Protein AF-0000000084551301 (afdb_homodimer)

Radius of gyration: 18.77 Å; Cα contacts (8 Å, |Δi|>4): 513; chains: 2; bounding box: 48×47×43 Å

Organism: NCBI:txid1418104

Structure (mmCIF, N/CA/C/O backbone):
data_AF-0000000084551301-model_v1
#
loop_
_entity.id
_entity.type
_entity.pdbx_description
1 polymer 'EamA-like transporter family protein'
#
loop_
_atom_site.group_PDB
_atom_site.id
_atom_site.type_symbol
_atom_site.label_atom_id
_atom_site.label_alt_id
_atom_site.label_comp_id
_atom_site.label_asym_id
_atom_site.label_entity_id
_atom_site.label_seq_id
_atom_site.pdbx_PDB_ins_code
_atom_site.Cartn_x
_atom_site.Cartn_y
_atom_site.Cartn_z
_atom_site.occupancy
_atom_site.B_iso_or_equiv
_atom_site.auth_seq_id
_atom_site.auth_comp_id
_atom_site.auth_asym_id
_atom_site.auth_atom_id
_atom_site.pdbx_PDB_model_num
ATOM 1 N N . MET A 1 1 ? 6.504 15.383 19.469 1 65.12 1 MET A N 1
ATOM 2 C CA . MET A 1 1 ? 5.188 15.219 18.859 1 65.12 1 MET A CA 1
ATOM 3 C C . MET A 1 1 ? 5.309 14.797 17.406 1 65.12 1 MET A C 1
ATOM 5 O O . MET A 1 1 ? 4.633 13.867 16.969 1 65.12 1 MET A O 1
ATOM 9 N N . ARG A 1 2 ? 6.418 15.18 16.609 1 83.19 2 ARG A N 1
ATOM 10 C CA . ARG A 1 2 ? 6.641 14.953 15.188 1 83.19 2 ARG A CA 1
ATOM 11 C C . ARG A 1 2 ? 7.176 13.547 14.93 1 83.19 2 ARG A C 1
ATOM 13 O O . ARG A 1 2 ? 6.898 12.961 13.883 1 83.19 2 ARG A O 1
ATOM 20 N N . PHE A 1 3 ? 7.57 12.938 16.141 1 91.88 3 PHE A N 1
ATOM 21 C CA . PHE A 1 3 ? 8.227 11.641 15.977 1 91.88 3 PHE A CA 1
ATOM 22 C C . PHE A 1 3 ? 7.195 10.539 15.773 1 91.88 3 PHE A C 1
ATOM 24 O O . PHE A 1 3 ? 7.449 9.57 15.055 1 91.88 3 PHE A O 1
ATOM 31 N N . ILE A 1 4 ? 6.062 10.703 16.281 1 95.25 4 ILE A N 1
ATOM 32 C CA . ILE A 1 4 ? 5 9.703 16.203 1 95.25 4 ILE A CA 1
ATOM 33 C C . ILE A 1 4 ? 4.586 9.5 14.75 1 95.25 4 ILE A C 1
ATOM 35 O O . ILE A 1 4 ? 4.309 8.375 14.328 1 95.25 4 ILE A O 1
ATOM 39 N N . TYR A 1 5 ? 4.59 10.562 13.992 1 95.56 5 TYR A N 1
ATOM 40 C CA . TYR A 1 5 ? 4.195 10.461 12.594 1 95.56 5 TYR A CA 1
ATOM 41 C C . TYR A 1 5 ? 5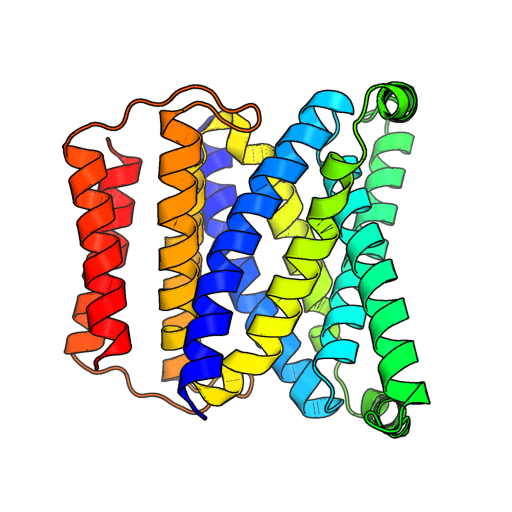.199 9.641 11.797 1 95.56 5 TYR A C 1
ATOM 43 O O . TYR A 1 5 ? 4.816 8.812 10.969 1 95.56 5 TYR A O 1
ATOM 51 N N . TYR A 1 6 ? 6.461 9.789 12.109 1 94.75 6 TYR A N 1
ATOM 52 C CA . TYR A 1 6 ? 7.52 9.047 11.438 1 94.75 6 TYR A CA 1
ATOM 53 C C . TYR A 1 6 ? 7.473 7.57 11.812 1 94.75 6 TYR A C 1
ATOM 55 O O . TYR A 1 6 ? 7.605 6.699 10.953 1 94.75 6 TYR A O 1
ATOM 63 N N . PHE A 1 7 ? 7.246 7.355 13.023 1 97.25 7 PHE A N 1
ATOM 64 C CA . PHE A 1 7 ? 7.172 5.988 13.523 1 97.25 7 PHE A CA 1
ATOM 65 C C . PHE A 1 7 ? 5.969 5.262 12.93 1 97.25 7 PHE A C 1
ATOM 67 O O . PHE A 1 7 ? 6.082 4.113 12.492 1 97.25 7 PHE A O 1
ATOM 74 N N . LEU A 1 8 ? 4.836 5.898 12.883 1 97.75 8 LEU A N 1
ATOM 75 C CA . LEU A 1 8 ? 3.623 5.324 12.312 1 97.75 8 LEU A CA 1
ATOM 76 C C . LEU A 1 8 ? 3.824 4.98 10.836 1 97.75 8 LEU A C 1
ATOM 78 O O . LEU A 1 8 ? 3.367 3.936 10.367 1 97.75 8 LEU A O 1
ATOM 82 N N . ALA A 1 9 ? 4.523 5.855 10.125 1 97.12 9 ALA A N 1
ATOM 83 C CA . ALA A 1 9 ? 4.797 5.609 8.711 1 97.12 9 ALA A CA 1
ATOM 84 C C . ALA A 1 9 ? 5.637 4.352 8.531 1 97.12 9 ALA A C 1
ATOM 86 O O . ALA A 1 9 ? 5.336 3.514 7.676 1 97.12 9 ALA A O 1
ATOM 87 N N . LEU A 1 10 ? 6.641 4.203 9.367 1 96.69 10 LEU A N 1
ATOM 88 C CA . LEU A 1 10 ? 7.504 3.029 9.305 1 96.69 10 LEU A CA 1
ATOM 89 C C . LEU A 1 10 ? 6.711 1.758 9.586 1 96.69 10 LEU A C 1
ATOM 91 O O . LEU A 1 10 ? 6.789 0.789 8.828 1 96.69 10 LEU A O 1
ATOM 95 N N . ILE A 1 11 ? 5.934 1.739 10.578 1 98.12 11 ILE A N 1
ATOM 96 C CA . ILE A 1 11 ? 5.148 0.574 10.977 1 98.12 11 ILE A CA 1
ATOM 97 C C . ILE A 1 11 ? 4.125 0.246 9.898 1 98.12 11 ILE A C 1
ATOM 99 O O . ILE A 1 11 ? 3.83 -0.925 9.648 1 98.12 11 ILE A O 1
ATOM 103 N N . SER A 1 12 ? 3.607 1.249 9.281 1 98.06 12 SER A N 1
ATOM 104 C CA . SER A 1 12 ? 2.631 1.022 8.219 1 98.06 12 SER A CA 1
ATOM 105 C C . SER A 1 12 ? 3.258 0.293 7.035 1 98.06 12 SER A C 1
ATOM 107 O O . SER A 1 12 ? 2.584 -0.473 6.344 1 98.06 12 SER A O 1
ATOM 109 N N . GLY A 1 13 ? 4.547 0.518 6.797 1 97.81 13 GLY A N 1
ATOM 110 C CA . GLY A 1 13 ? 5.254 -0.246 5.785 1 97.81 13 GLY A CA 1
ATOM 111 C C . GLY A 1 13 ? 5.324 -1.729 6.094 1 97.81 13 GLY A C 1
ATOM 112 O O . GLY A 1 13 ? 5.094 -2.564 5.215 1 97.81 13 GLY A O 1
ATOM 113 N N . PHE A 1 14 ? 5.598 -2.037 7.332 1 97.62 14 PHE A N 1
ATOM 114 C CA . PHE A 1 14 ? 5.566 -3.43 7.766 1 97.62 14 PHE A CA 1
ATOM 115 C C . PHE A 1 14 ? 4.172 -4.02 7.59 1 97.62 14 PHE A C 1
ATOM 117 O O . PHE A 1 14 ? 4.027 -5.145 7.105 1 97.62 14 PHE A O 1
ATOM 124 N N . ALA A 1 15 ? 3.229 -3.252 7.957 1 98.31 15 ALA A N 1
ATOM 125 C CA . ALA A 1 15 ? 1.844 -3.707 7.879 1 98.31 15 ALA A CA 1
ATOM 126 C C . ALA A 1 15 ? 1.444 -4.004 6.438 1 98.31 15 ALA A C 1
ATOM 128 O O . ALA A 1 15 ? 0.761 -4.996 6.168 1 98.31 15 ALA A O 1
ATOM 129 N N . LEU A 1 16 ? 1.861 -3.189 5.559 1 97.56 16 LEU A N 1
ATOM 130 C CA . LEU A 1 16 ? 1.521 -3.352 4.148 1 97.56 16 LEU A CA 1
ATOM 131 C C . LEU A 1 16 ? 2.111 -4.645 3.594 1 97.56 16 LEU A C 1
ATOM 133 O O . LEU A 1 16 ? 1.417 -5.406 2.918 1 97.56 16 LEU A O 1
ATOM 137 N N . THR A 1 17 ? 3.34 -4.883 3.807 1 97.19 17 THR A N 1
ATOM 138 C CA . THR A 1 17 ? 4 -6.09 3.326 1 97.19 17 THR A CA 1
ATOM 139 C C . THR A 1 17 ? 3.402 -7.332 3.984 1 97.19 17 THR A C 1
ATOM 141 O O . THR A 1 17 ? 3.189 -8.352 3.324 1 97.19 17 THR A O 1
ATOM 144 N N . LEU A 1 18 ? 3.146 -7.246 5.293 1 97.31 18 LEU A N 1
ATOM 145 C CA . LEU A 1 18 ? 2.5 -8.352 5.992 1 97.31 18 LEU A CA 1
ATOM 146 C C . LEU A 1 18 ? 1.118 -8.633 5.41 1 97.31 18 LEU A C 1
ATOM 148 O O . LEU A 1 18 ? 0.714 -9.789 5.285 1 97.31 18 LEU A O 1
ATOM 152 N N . GLN A 1 19 ? 0.428 -7.582 5.078 1 97.56 19 GLN A N 1
ATOM 153 C CA . GLN A 1 19 ? -0.875 -7.73 4.438 1 97.56 19 GLN A CA 1
ATOM 154 C C . GLN A 1 19 ? -0.767 -8.539 3.148 1 97.56 19 GLN A C 1
ATOM 156 O O . GLN A 1 19 ? -1.567 -9.445 2.91 1 97.56 19 GLN A O 1
ATOM 161 N N . VAL A 1 20 ? 0.183 -8.195 2.314 1 96.31 20 VAL A N 1
ATOM 162 C CA . VAL A 1 20 ? 0.361 -8.891 1.044 1 96.31 20 VAL A CA 1
ATOM 163 C C . VAL A 1 20 ? 0.641 -10.375 1.297 1 96.31 20 VAL A C 1
ATOM 165 O O . VAL A 1 20 ? 0.077 -11.242 0.628 1 96.31 20 VAL A O 1
ATOM 168 N N . GLY A 1 21 ? 1.472 -10.664 2.242 1 96.25 21 GLY A N 1
ATOM 169 C CA . GLY A 1 21 ? 1.765 -12.039 2.602 1 96.25 21 GLY A CA 1
ATOM 170 C C . GLY A 1 21 ? 0.547 -12.805 3.092 1 96.25 21 GLY A C 1
ATOM 171 O O . GLY A 1 21 ? 0.284 -13.922 2.643 1 96.25 21 GLY A O 1
ATOM 172 N N . ILE A 1 22 ? -0.166 -12.242 4.004 1 96.81 22 ILE A N 1
ATOM 173 C CA . ILE A 1 22 ? -1.347 -12.867 4.586 1 96.81 22 ILE A CA 1
ATOM 174 C C . ILE A 1 22 ? -2.402 -13.086 3.506 1 96.81 22 ILE A C 1
ATOM 176 O O . ILE A 1 22 ? -2.998 -14.164 3.428 1 96.81 22 ILE A O 1
ATOM 180 N N . ASN A 1 23 ? -2.596 -12.125 2.666 1 96.5 23 ASN A N 1
ATOM 181 C CA . ASN A 1 23 ? -3.553 -12.266 1.574 1 96.5 23 ASN A CA 1
ATOM 182 C C . ASN A 1 23 ? -3.119 -13.352 0.586 1 96.5 23 ASN A C 1
ATOM 184 O O . ASN A 1 23 ? -3.959 -14.031 -0 1 96.5 23 ASN A O 1
ATOM 188 N N . GLY A 1 24 ? -1.843 -13.367 0.386 1 94.12 24 GLY A N 1
ATOM 189 C CA . GLY A 1 24 ? -1.326 -14.453 -0.432 1 94.12 24 GLY A CA 1
ATOM 190 C C . GLY A 1 24 ? -1.647 -15.828 0.127 1 94.12 24 GLY A C 1
ATOM 191 O O . GLY A 1 24 ? -1.997 -16.734 -0.622 1 94.12 24 GLY A O 1
ATOM 192 N N . GLU A 1 25 ? -1.497 -15.953 1.448 1 93.88 25 GLU A N 1
ATOM 193 C CA . GLU A 1 25 ? -1.846 -17.219 2.104 1 93.88 25 GLU A CA 1
ATOM 194 C C . GLU A 1 25 ? -3.336 -17.516 1.968 1 93.88 25 GLU A C 1
ATOM 196 O O . GLU A 1 25 ? -3.725 -18.656 1.702 1 93.88 25 GLU A O 1
ATOM 201 N N . LEU A 1 26 ? -4.113 -16.562 2.158 1 94.44 26 LEU A N 1
ATOM 202 C CA . LEU A 1 26 ? -5.555 -16.734 1.982 1 94.44 26 LEU A CA 1
ATOM 203 C C . LEU A 1 26 ? -5.875 -17.203 0.565 1 94.44 26 LEU A C 1
ATOM 205 O O . LEU A 1 26 ? -6.664 -18.125 0.375 1 94.44 26 LEU A O 1
ATOM 209 N N . ARG A 1 27 ? -5.258 -16.578 -0.373 1 94 27 ARG A N 1
ATOM 210 C CA . ARG A 1 27 ? -5.461 -16.953 -1.77 1 94 27 ARG A CA 1
ATOM 211 C C . ARG A 1 27 ? -5.059 -18.406 -2.016 1 94 27 ARG A C 1
ATOM 213 O O . ARG A 1 27 ? -5.699 -19.109 -2.801 1 94 27 ARG A O 1
ATOM 220 N N . SER A 1 28 ? -3.959 -18.797 -1.394 1 91.12 28 SER A N 1
ATOM 221 C CA . SER A 1 28 ? -3.488 -20.156 -1.594 1 91.12 28 SER A CA 1
ATOM 222 C C . SER A 1 28 ? -4.527 -21.172 -1.126 1 91.12 28 SER A C 1
ATOM 224 O O . SER A 1 28 ? -4.582 -22.297 -1.641 1 91.12 28 SER A O 1
ATOM 226 N N . LYS A 1 29 ? -5.367 -20.797 -0.202 1 90.56 29 LYS A N 1
ATOM 227 C CA . LYS A 1 29 ? -6.387 -21.703 0.326 1 90.56 29 LYS A CA 1
ATOM 228 C C . LYS A 1 29 ? -7.68 -21.594 -0.479 1 90.56 29 LYS A C 1
ATOM 230 O O . LYS A 1 29 ? -8.305 -22.609 -0.792 1 90.56 29 LYS A O 1
ATOM 235 N N . ILE A 1 30 ? -8 -20.438 -0.916 1 90.31 30 ILE A N 1
ATOM 236 C CA . ILE A 1 30 ? -9.32 -20.266 -1.508 1 90.31 30 ILE A CA 1
ATOM 237 C C . ILE A 1 30 ? -9.203 -20.234 -3.029 1 90.31 30 ILE A C 1
ATOM 239 O O . ILE A 1 30 ? -10.211 -20.375 -3.736 1 90.31 30 ILE A O 1
ATOM 243 N N . GLY A 1 31 ? -8.039 -19.891 -3.508 1 88.31 31 GLY A N 1
ATOM 244 C CA . GLY A 1 31 ? -7.738 -20.125 -4.914 1 88.31 31 GLY A CA 1
ATOM 245 C C . GLY A 1 31 ? -8.062 -18.922 -5.793 1 88.31 31 GLY A C 1
ATOM 246 O O . GLY A 1 31 ? -7.887 -18.984 -7.012 1 88.31 31 GLY A O 1
ATOM 247 N N . SER A 1 32 ? -8.57 -17.844 -5.227 1 92.19 32 SER A N 1
ATOM 248 C CA . SER A 1 32 ? -9 -16.719 -6.035 1 92.19 32 SER A CA 1
ATOM 249 C C . SER A 1 32 ? -8.422 -15.406 -5.508 1 92.19 32 SER A C 1
ATOM 251 O O . SER A 1 32 ? -8.742 -14.977 -4.398 1 92.19 32 SER A O 1
ATOM 253 N N . PRO A 1 33 ? -7.66 -14.742 -6.387 1 93.94 33 PRO A N 1
ATOM 254 C CA . PRO A 1 33 ? -7.133 -13.438 -5.969 1 93.94 33 PRO A CA 1
ATOM 255 C C . PRO A 1 33 ? -8.227 -12.391 -5.773 1 93.94 33 PRO A C 1
ATOM 257 O O . PRO A 1 33 ? -8.125 -11.539 -4.891 1 93.94 33 PRO A O 1
ATOM 260 N N . ILE A 1 34 ? -9.242 -12.445 -6.551 1 95.25 34 ILE A N 1
ATOM 261 C CA . ILE A 1 34 ? -10.328 -11.477 -6.461 1 95.25 34 ILE A CA 1
ATOM 262 C C . ILE A 1 34 ? -11.094 -11.68 -5.152 1 95.25 34 ILE A C 1
ATOM 264 O O . ILE A 1 34 ? -11.367 -10.719 -4.43 1 95.25 34 ILE A O 1
ATOM 268 N N . LEU A 1 35 ? -11.383 -12.914 -4.875 1 94.12 35 LEU A N 1
ATOM 269 C CA . LEU A 1 35 ? -12.102 -13.203 -3.641 1 94.12 35 LEU A CA 1
ATOM 270 C C . LEU A 1 35 ? -11.258 -12.859 -2.422 1 94.12 35 LEU A C 1
ATOM 272 O O . LEU A 1 35 ? -11.773 -12.336 -1.429 1 94.12 35 LEU A O 1
ATOM 276 N N . SER A 1 36 ? -9.977 -13.156 -2.486 1 95.38 36 SER A N 1
ATOM 277 C CA . SER A 1 36 ? -9.078 -12.797 -1.396 1 95.38 36 SER A CA 1
ATOM 278 C C . SER A 1 36 ? -9.047 -11.289 -1.171 1 95.38 36 SER A C 1
ATOM 280 O O . SER A 1 36 ? -9.125 -10.828 -0.031 1 95.38 36 SER A O 1
ATOM 282 N N . SER A 1 37 ? -8.992 -10.531 -2.252 1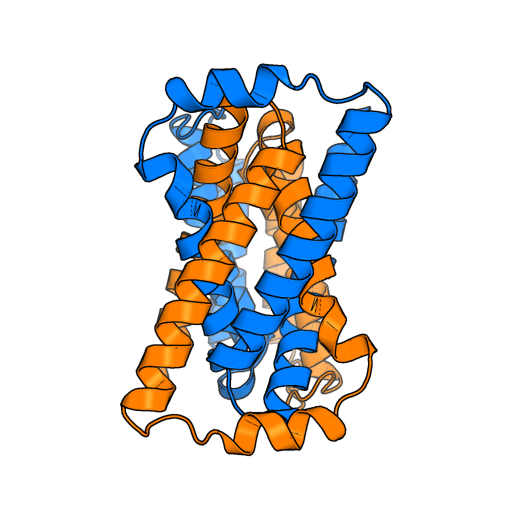 97.75 37 SER A N 1
ATOM 283 C CA . SER A 1 37 ? -9.016 -9.078 -2.168 1 97.75 37 SER A CA 1
ATOM 284 C C . SER A 1 37 ? -10.328 -8.578 -1.571 1 97.75 37 SER A C 1
ATOM 286 O O . SER A 1 37 ? -10.336 -7.66 -0.747 1 97.75 37 SER A O 1
ATOM 288 N N . LEU A 1 38 ? -11.398 -9.195 -2.043 1 97.38 38 LEU A N 1
ATOM 289 C CA . LEU A 1 38 ? -12.719 -8.812 -1.564 1 97.38 38 LEU A CA 1
ATOM 290 C C . LEU A 1 38 ? -12.836 -9.031 -0.061 1 97.38 38 LEU A C 1
ATOM 292 O O . LEU A 1 38 ? -13.336 -8.164 0.662 1 97.38 38 LEU A O 1
ATOM 296 N N . ILE A 1 39 ? -12.391 -10.141 0.39 1 96.88 39 ILE A N 1
ATOM 297 C CA . ILE A 1 39 ? -12.438 -10.445 1.814 1 96.88 39 ILE A CA 1
ATOM 298 C C . ILE A 1 39 ? -11.594 -9.438 2.59 1 96.88 39 ILE A C 1
ATOM 300 O O . ILE A 1 39 ? -12.016 -8.93 3.627 1 96.88 39 ILE A O 1
ATOM 304 N N . SER A 1 40 ? -10.43 -9.109 2.135 1 97.94 40 SER A N 1
ATOM 305 C CA . SER A 1 40 ? -9.547 -8.141 2.779 1 97.94 40 SER A CA 1
ATOM 306 C C . SER A 1 40 ? -10.219 -6.777 2.891 1 97.94 40 SER A C 1
ATOM 308 O O . SER A 1 40 ? -10.25 -6.184 3.971 1 97.94 40 SER A O 1
ATOM 310 N N . PHE A 1 41 ? -10.789 -6.293 1.821 1 98.62 41 PHE A N 1
ATOM 311 C CA . PHE A 1 41 ? -11.438 -4.984 1.825 1 98.62 41 PHE A CA 1
ATOM 312 C C . PHE A 1 41 ? -12.695 -5.004 2.688 1 98.62 41 PHE A C 1
ATOM 314 O O . PHE A 1 41 ? -13.008 -4.02 3.365 1 98.62 41 PHE A O 1
ATOM 321 N N . ALA A 1 42 ? -13.422 -6.09 2.652 1 98.38 42 ALA A N 1
ATOM 322 C CA . ALA A 1 42 ? -14.617 -6.207 3.479 1 98.38 42 ALA A CA 1
ATOM 323 C C . ALA A 1 42 ? -14.266 -6.164 4.961 1 98.38 42 ALA A C 1
ATOM 325 O O . ALA A 1 42 ? -14.914 -5.457 5.738 1 98.38 42 ALA A O 1
ATOM 326 N N . VAL A 1 43 ? -13.273 -6.953 5.309 1 98.38 43 VAL A N 1
ATOM 327 C CA . VAL A 1 43 ? -12.828 -6.961 6.699 1 98.38 43 VAL A CA 1
ATOM 328 C C . VAL A 1 43 ? -12.367 -5.562 7.102 1 98.38 43 VAL A C 1
ATOM 330 O O . VAL A 1 43 ? -12.727 -5.07 8.172 1 98.38 43 VAL A O 1
ATOM 333 N N . GLY A 1 44 ? -11.586 -4.914 6.211 1 98.38 44 GLY A N 1
ATOM 334 C CA .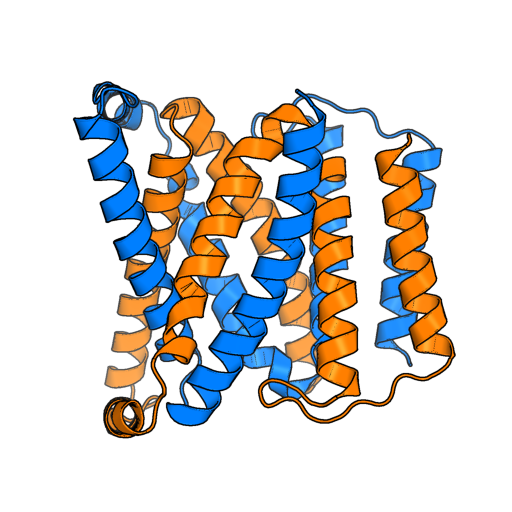 GLY A 1 44 ? -11.18 -3.545 6.484 1 98.38 44 GLY A CA 1
ATOM 335 C C . GLY A 1 44 ? -12.344 -2.594 6.648 1 98.38 44 GLY A C 1
ATOM 336 O O . GLY A 1 44 ? -12.336 -1.74 7.539 1 98.38 44 GLY A O 1
ATOM 337 N N . THR A 1 45 ? -13.312 -2.74 5.859 1 98.56 45 THR A N 1
ATOM 338 C CA . THR A 1 45 ? -14.5 -1.898 5.922 1 98.56 45 THR A CA 1
ATOM 339 C C . THR A 1 45 ? -15.227 -2.09 7.25 1 98.56 45 THR A C 1
ATOM 341 O O . THR A 1 45 ? -15.641 -1.117 7.883 1 98.56 45 THR A O 1
ATOM 344 N N . ILE A 1 46 ? -15.367 -3.307 7.641 1 98.38 46 ILE A N 1
ATOM 345 C CA . ILE A 1 46 ? -16.062 -3.617 8.891 1 98.38 46 ILE A CA 1
ATOM 346 C C . ILE A 1 46 ? -15.297 -3.004 10.062 1 98.38 46 ILE A C 1
ATOM 348 O O . ILE A 1 46 ? -15.898 -2.35 10.922 1 98.38 46 ILE A O 1
ATOM 352 N N . VAL A 1 47 ? -14.047 -3.182 10.117 1 98.19 47 VAL A N 1
ATOM 353 C CA . VAL A 1 47 ? -13.227 -2.684 11.219 1 98.19 47 VAL A CA 1
ATOM 354 C C . VAL A 1 47 ? -13.281 -1.157 11.258 1 98.19 47 VAL A C 1
ATOM 356 O O . VAL A 1 47 ? -13.43 -0.561 12.32 1 98.19 47 VAL A O 1
ATOM 359 N N . LEU A 1 48 ? -13.18 -0.516 10.109 1 98 48 LEU A N 1
ATOM 360 C CA . LEU A 1 48 ? -13.219 0.941 10.047 1 98 48 LEU A CA 1
ATOM 361 C C . LEU A 1 48 ? -14.602 1.464 10.43 1 98 48 LEU A C 1
ATOM 363 O O . LEU A 1 48 ? -14.719 2.535 11.031 1 98 48 LEU A O 1
ATOM 367 N N . THR A 1 49 ? -15.633 0.743 10.008 1 97.38 49 THR A N 1
ATOM 368 C CA . THR A 1 49 ? -16.984 1.115 10.414 1 97.38 49 THR A CA 1
ATOM 369 C C . THR A 1 49 ? -17.125 1.091 11.93 1 97.38 49 THR A C 1
ATOM 371 O O . THR A 1 49 ? -17.625 2.045 12.531 1 97.38 49 THR A O 1
ATOM 374 N N . MET A 1 50 ? -16.656 0.017 12.508 1 97.56 50 MET A N 1
ATOM 375 C CA . MET A 1 50 ? -16.703 -0.103 13.961 1 97.56 50 MET A CA 1
ATOM 376 C C . MET A 1 50 ? -15.906 1.006 14.625 1 97.56 50 MET A C 1
ATOM 378 O O . MET A 1 50 ? -16.375 1.621 15.594 1 97.56 50 MET A O 1
ATOM 382 N N . THR A 1 51 ? -14.75 1.265 14.18 1 95.62 51 THR A N 1
ATOM 383 C CA . THR A 1 51 ? -13.898 2.307 14.734 1 95.62 51 THR A CA 1
ATOM 384 C C . THR A 1 51 ? -14.547 3.68 14.578 1 95.62 51 THR A C 1
ATOM 386 O O . THR A 1 51 ? -14.523 4.492 15.508 1 95.62 51 THR A O 1
ATOM 389 N N . PHE A 1 52 ? -15.117 3.912 13.43 1 94.12 52 PHE A N 1
ATOM 390 C CA . PHE A 1 52 ? -15.773 5.191 13.18 1 94.12 52 PHE A CA 1
ATOM 391 C C . PHE A 1 52 ? -16.922 5.406 14.156 1 94.12 52 PHE A C 1
ATOM 393 O O . PHE A 1 52 ? -17.062 6.484 14.734 1 94.12 52 PHE A O 1
ATOM 400 N N . PHE A 1 53 ? -17.719 4.445 14.289 1 93.56 53 PHE A N 1
ATOM 401 C CA . PHE A 1 53 ? -18.844 4.543 15.203 1 93.56 53 PHE A CA 1
ATOM 402 C C . PHE A 1 53 ? -18.359 4.789 16.625 1 93.56 53 PHE A C 1
ATOM 404 O O . PHE A 1 53 ? -18.969 5.555 17.375 1 93.56 53 PHE A O 1
ATOM 411 N N . PHE A 1 54 ? -17.344 4.121 16.984 1 92.94 54 PHE A N 1
ATOM 412 C CA . PHE A 1 54 ? -16.781 4.324 18.328 1 92.94 54 PHE A CA 1
ATOM 413 C C . PHE A 1 54 ? -16.328 5.766 18.5 1 92.94 54 PHE A C 1
ATOM 415 O O . PHE A 1 54 ? -16.516 6.352 19.578 1 92.94 54 PHE A O 1
ATOM 422 N N . THR A 1 55 ? -15.75 6.379 17.516 1 90.31 55 THR A N 1
ATOM 423 C CA . THR A 1 55 ? -15.281 7.762 17.594 1 90.31 55 THR A CA 1
ATOM 424 C C . THR A 1 55 ? -16.469 8.727 17.656 1 90.31 55 THR A C 1
ATOM 426 O O . THR A 1 55 ? -16.375 9.773 18.297 1 90.31 55 THR A O 1
ATOM 429 N N . VAL A 1 56 ? -17.516 8.414 16.984 1 87.06 56 VAL A N 1
ATOM 430 C CA . VAL A 1 56 ? -18.703 9.25 17 1 87.06 56 VAL A CA 1
ATOM 431 C C . VAL A 1 56 ? -19.344 9.195 18.391 1 87.06 56 VAL A C 1
ATOM 433 O O . VAL A 1 56 ? -19.703 10.234 18.953 1 87.06 56 VAL A O 1
ATOM 436 N N . LEU A 1 57 ? -19.438 8.07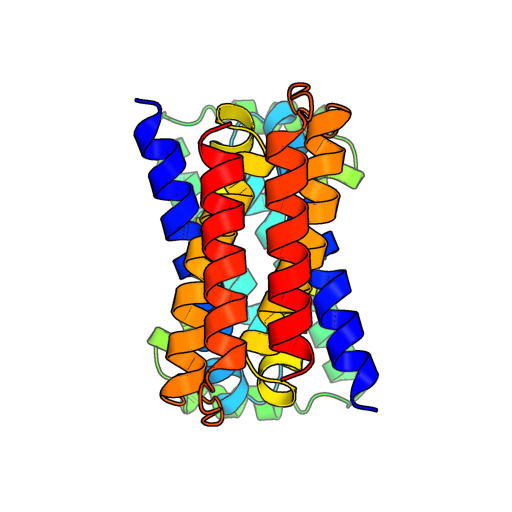8 18.922 1 89.75 57 LEU A N 1
ATOM 437 C CA . LEU A 1 57 ? -20.062 7.883 20.234 1 89.75 57 LEU A CA 1
ATOM 438 C C . LEU A 1 57 ? -19.219 8.523 21.344 1 89.75 57 LEU A C 1
ATOM 440 O O . LEU A 1 57 ? -19.766 9.039 22.312 1 89.75 57 LEU A O 1
ATOM 444 N N . SER A 1 58 ? -17.922 8.539 21.172 1 89.19 58 SER A N 1
ATOM 445 C CA . SER A 1 58 ? -17.031 9.102 22.172 1 89.19 58 SER A CA 1
ATOM 446 C C . SER A 1 58 ? -16.938 10.617 22.047 1 89.19 58 SER A C 1
ATOM 448 O O . SER A 1 58 ? -16.312 11.281 22.875 1 89.19 58 SER A O 1
ATOM 450 N N . GLY A 1 59 ? -17.547 11.242 21.062 1 80.5 59 GLY A N 1
ATOM 451 C CA . GLY A 1 59 ? -17.562 12.68 20.859 1 80.5 59 GLY A CA 1
ATOM 452 C C . GLY A 1 59 ? -16.328 13.188 20.141 1 80.5 59 GLY A C 1
ATOM 453 O O . GLY A 1 59 ? -16.141 14.398 19.984 1 80.5 59 GLY A O 1
ATOM 454 N N . SER A 1 60 ? -15.461 12.367 19.844 1 75.81 60 SER A N 1
ATOM 455 C CA . SER A 1 60 ? -14.211 12.781 19.203 1 75.81 60 SER A CA 1
ATOM 456 C C . SER A 1 60 ? -14.445 13.172 17.75 1 75.81 60 SER A C 1
ATOM 458 O O . SER A 1 60 ? -13.633 13.883 17.156 1 75.81 60 SER A O 1
ATOM 460 N N . SER A 1 61 ? -15.375 12.625 17.125 1 68.62 61 SER A N 1
ATOM 461 C CA . SER A 1 61 ? -15.688 12.961 15.742 1 68.62 61 SER A CA 1
ATOM 462 C C . SER A 1 61 ? -17.062 13.617 15.633 1 68.62 61 SER A C 1
ATOM 464 O O . SER A 1 61 ? -18 13.242 16.344 1 68.62 61 SER A O 1
ATOM 466 N N . SER A 1 62 ? -17.062 14.914 15.094 1 65.44 62 SER A N 1
ATOM 467 C CA . SER A 1 62 ? -18.344 15.578 14.922 1 65.44 62 SER A CA 1
ATOM 468 C C . SER A 1 62 ? -19.094 15.023 13.727 1 65.44 62 SER A C 1
ATOM 470 O O . SER A 1 62 ? -18.5 14.75 12.68 1 65.44 62 SER A O 1
ATOM 472 N N . PRO A 1 63 ? -20.359 14.578 13.875 1 58.5 63 PRO A N 1
ATOM 473 C CA . PRO A 1 63 ? -21.188 14.156 12.742 1 58.5 63 PRO A CA 1
ATOM 474 C C . PRO A 1 63 ? -21.188 15.164 11.594 1 58.5 63 PRO A C 1
ATOM 476 O O . PRO A 1 63 ? -21.641 14.852 10.492 1 58.5 63 PRO A O 1
ATOM 479 N N . GLN A 1 64 ? -20.859 16.406 11.922 1 59.19 64 GLN A N 1
ATOM 480 C CA . GLN A 1 64 ? -20.844 17.438 10.891 1 59.19 64 GLN A CA 1
ATOM 481 C C . GLN A 1 64 ? -19.938 17.047 9.727 1 59.19 64 GLN A C 1
ATOM 483 O O . GLN A 1 64 ? -20.016 17.641 8.648 1 59.19 64 GLN A O 1
ATOM 488 N N . ASN A 1 65 ? -19.25 15.945 9.891 1 59.47 65 ASN A N 1
ATOM 489 C CA . ASN A 1 65 ? -18.344 1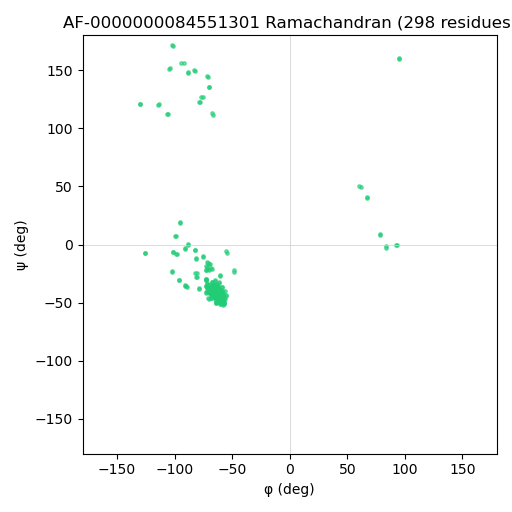5.438 8.867 1 59.47 65 ASN A CA 1
ATOM 490 C C . ASN A 1 65 ? -19.094 14.961 7.633 1 59.47 65 ASN A C 1
ATOM 492 O O . ASN A 1 65 ? -18.609 15.094 6.508 1 59.47 65 ASN A O 1
ATOM 496 N N . PHE A 1 66 ? 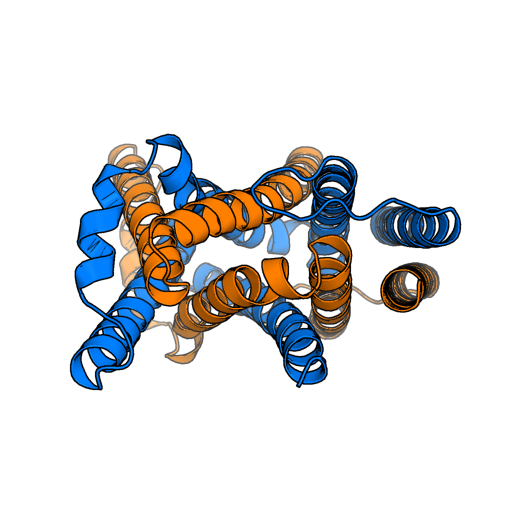-20.406 14.68 7.863 1 63.62 66 PHE A N 1
ATOM 497 C CA . PHE A 1 66 ? -21.219 14.219 6.742 1 63.62 66 PHE A CA 1
ATOM 498 C C . PHE A 1 66 ? -21.703 15.391 5.898 1 63.62 66 PHE A C 1
ATOM 500 O O . PHE A 1 66 ? -21.922 15.242 4.695 1 63.62 66 PHE A O 1
ATOM 507 N N . ILE A 1 67 ? -21.781 16.578 6.492 1 60.78 67 ILE A N 1
ATOM 508 C CA . ILE A 1 67 ? -22.25 17.766 5.773 1 60.78 67 ILE A CA 1
ATOM 509 C C . ILE A 1 67 ? -21.188 18.203 4.754 1 60.78 67 ILE A C 1
ATOM 511 O O . ILE A 1 67 ? -21.531 18.641 3.652 1 60.78 67 ILE A O 1
ATOM 515 N N . ASN A 1 68 ? -20.078 17.797 4.984 1 73.88 68 ASN A N 1
ATOM 516 C CA . ASN A 1 68 ? -19 18.266 4.109 1 73.88 68 ASN A CA 1
ATOM 517 C C . ASN A 1 68 ? -18.844 17.359 2.896 1 73.88 68 ASN A C 1
ATOM 519 O O . ASN A 1 68 ? -18.062 17.656 1.987 1 73.88 68 ASN A O 1
ATOM 523 N N . ILE A 1 69 ? -19.703 16.328 2.887 1 75.12 69 ILE A N 1
ATOM 524 C CA . ILE A 1 69 ? -19.625 15.43 1.747 1 75.12 69 ILE A CA 1
ATOM 525 C C . ILE A 1 69 ? -20.172 16.109 0.502 1 75.12 69 ILE A C 1
ATOM 527 O O . ILE A 1 69 ? -19.734 15.836 -0.617 1 75.12 69 ILE A O 1
ATOM 531 N N . LYS A 1 70 ? -20.969 17.172 0.729 1 78 70 LYS A N 1
ATOM 532 C CA . LYS A 1 70 ? -21.562 17.906 -0.388 1 78 70 LYS A CA 1
ATOM 533 C C . LYS A 1 70 ? -20.516 18.75 -1.113 1 78 70 LYS A C 1
ATOM 535 O O . LYS A 1 70 ? -20.688 19.062 -2.291 1 78 70 LYS A O 1
ATOM 540 N N . ASN A 1 71 ? -19.547 19 -0.455 1 85.12 71 ASN A N 1
ATOM 541 C CA . ASN A 1 71 ? -18.5 19.828 -1.041 1 85.12 71 ASN A CA 1
ATOM 542 C C . ASN A 1 71 ? -17.391 18.984 -1.65 1 85.12 71 ASN A C 1
ATOM 544 O O . ASN A 1 71 ? -16.281 19.469 -1.854 1 85.12 71 ASN A O 1
ATOM 548 N N . THR A 1 72 ? -17.766 17.688 -1.897 1 91.5 72 THR A N 1
ATOM 549 C CA . THR A 1 72 ? -16.75 16.812 -2.465 1 91.5 72 THR A CA 1
ATOM 550 C C . THR A 1 72 ? -17.016 16.562 -3.949 1 91.5 72 THR A C 1
ATOM 552 O O . THR A 1 72 ? -18.125 16.766 -4.43 1 91.5 72 THR A O 1
ATOM 555 N N . ASN A 1 73 ? -15.969 16.312 -4.773 1 94 73 ASN A N 1
ATOM 556 C CA . ASN A 1 73 ? -16.062 15.914 -6.172 1 94 73 ASN A CA 1
ATOM 557 C C . ASN A 1 73 ? -16.062 14.398 -6.332 1 94 73 ASN A C 1
ATOM 559 O O . ASN A 1 73 ? -15.523 13.68 -5.48 1 94 73 ASN A O 1
ATOM 563 N N . TRP A 1 74 ? -16.609 13.953 -7.422 1 94.12 74 TRP A N 1
ATOM 564 C CA . TRP A 1 74 ? -16.766 12.523 -7.637 1 94.12 74 TRP A CA 1
ATOM 565 C C . TRP A 1 74 ? -15.422 11.82 -7.668 1 94.12 74 TRP A C 1
ATOM 567 O O . TRP A 1 74 ? -15.305 10.664 -7.246 1 94.12 74 TRP A O 1
ATOM 577 N N . TRP A 1 75 ? -14.398 12.414 -8.125 1 95.25 75 TRP A N 1
ATOM 578 C CA . TRP A 1 75 ? -13.094 11.773 -8.289 1 95.25 75 TRP A CA 1
ATOM 579 C C . TRP A 1 75 ? -12.453 11.5 -6.934 1 95.25 75 TRP A C 1
ATOM 581 O O . TRP A 1 75 ? -11.539 10.68 -6.832 1 95.25 75 TRP A O 1
ATOM 591 N N . MET A 1 76 ? -12.922 12.117 -5.91 1 95.75 76 MET A N 1
ATOM 592 C CA . MET A 1 76 ? -12.352 11.969 -4.574 1 95.75 76 MET A CA 1
ATOM 593 C C . MET A 1 76 ? -12.75 10.633 -3.959 1 95.75 76 MET A C 1
ATOM 595 O O . MET A 1 76 ? -12.18 10.211 -2.949 1 95.75 76 MET A O 1
ATOM 599 N N . PHE A 1 77 ? -13.672 9.945 -4.609 1 96.06 77 PHE A N 1
ATOM 600 C CA . PHE A 1 77 ? -14.133 8.656 -4.094 1 96.06 77 PHE A CA 1
ATOM 601 C C . PHE A 1 77 ? -13.445 7.508 -4.824 1 96.06 77 PHE A C 1
ATOM 603 O O . PHE A 1 77 ? -13.688 6.34 -4.516 1 96.06 77 PHE A O 1
ATOM 610 N N . THR A 1 78 ? -12.461 7.844 -5.668 1 97.44 78 THR A N 1
ATOM 611 C CA . THR A 1 78 ? -11.875 6.816 -6.516 1 97.44 78 THR A CA 1
ATOM 612 C C . THR A 1 78 ? -10.672 6.168 -5.824 1 97.44 78 THR A C 1
ATOM 614 O O . THR A 1 78 ? -10.055 5.258 -6.375 1 97.44 78 THR A O 1
ATOM 617 N N . GLY A 1 79 ? -10.32 6.656 -4.648 1 97.38 79 GLY A N 1
ATOM 618 C CA . GLY A 1 79 ? -9.219 6.059 -3.912 1 97.38 79 GLY A CA 1
ATOM 619 C C . GLY A 1 79 ? -9.398 4.57 -3.676 1 97.38 79 GLY A C 1
ATOM 620 O O . GLY A 1 79 ? -8.453 3.791 -3.848 1 97.38 79 GLY A O 1
ATOM 621 N N . GLY A 1 80 ? -10.57 4.211 -3.299 1 97.44 80 GLY A N 1
ATOM 622 C CA . GLY A 1 80 ? -10.875 2.814 -3.039 1 97.44 80 GLY A CA 1
ATOM 623 C C . GLY A 1 80 ? -10.641 1.918 -4.238 1 97.44 80 GLY A C 1
ATOM 624 O O . GLY A 1 80 ? -10.195 0.777 -4.094 1 97.44 80 GLY A O 1
ATOM 625 N N . LEU A 1 81 ? -10.938 2.434 -5.457 1 98.12 81 LEU A N 1
ATOM 626 C CA . LEU A 1 81 ? -10.703 1.688 -6.691 1 98.12 81 LEU A CA 1
ATOM 627 C C . LEU A 1 81 ? -9.219 1.413 -6.891 1 98.12 81 LEU A C 1
ATOM 629 O O . LEU A 1 81 ? -8.836 0.306 -7.273 1 98.12 81 LEU A O 1
ATOM 633 N N . LEU A 1 82 ? -8.438 2.359 -6.66 1 98.44 82 LEU A N 1
ATOM 634 C CA . LEU A 1 82 ? -6.988 2.232 -6.801 1 98.44 82 LEU A CA 1
ATOM 635 C C . LEU A 1 82 ? -6.426 1.255 -5.773 1 98.44 82 LEU A C 1
ATOM 637 O O . LEU A 1 82 ? -5.547 0.45 -6.094 1 98.44 82 LEU A O 1
ATOM 641 N N . GLY A 1 83 ? -6.977 1.31 -4.574 1 98.06 83 GLY A N 1
ATOM 642 C CA . GLY A 1 83 ? -6.562 0.366 -3.547 1 98.06 83 GLY A CA 1
ATOM 643 C C . GLY A 1 83 ? -6.922 -1.07 -3.877 1 98.06 83 GLY A C 1
ATOM 644 O O . GLY A 1 83 ? -6.121 -1.983 -3.65 1 98.06 83 GLY A O 1
ATOM 645 N N . ALA A 1 84 ? -8.062 -1.248 -4.352 1 98.25 84 ALA A N 1
ATOM 646 C CA . ALA A 1 84 ? -8.508 -2.576 -4.766 1 98.25 84 ALA A CA 1
ATOM 647 C C . ALA A 1 84 ? -7.605 -3.135 -5.863 1 98.25 84 ALA A C 1
ATOM 649 O O . ALA A 1 84 ? -7.234 -4.312 -5.836 1 98.25 84 ALA A O 1
ATOM 650 N N . PHE A 1 85 ? -7.293 -2.297 -6.828 1 98.38 85 PHE A N 1
ATOM 651 C CA . PHE A 1 85 ? -6.391 -2.693 -7.902 1 98.38 85 PHE A CA 1
ATOM 652 C C . PHE A 1 85 ? -5.031 -3.1 -7.348 1 98.38 85 PHE A C 1
ATOM 654 O O . PHE A 1 85 ? -4.461 -4.113 -7.758 1 98.38 85 PHE A O 1
ATOM 661 N N . TYR A 1 86 ? -4.52 -2.324 -6.434 1 98.44 86 TYR A N 1
ATOM 662 C CA . TYR A 1 86 ? -3.23 -2.615 -5.82 1 98.44 86 TYR A CA 1
ATOM 663 C C . TYR A 1 86 ? -3.258 -3.961 -5.105 1 98.44 86 TYR A C 1
ATOM 665 O O . TYR A 1 86 ? -2.377 -4.801 -5.316 1 98.44 86 TYR A O 1
ATOM 673 N N . ILE A 1 87 ? -4.234 -4.164 -4.266 1 97.88 87 ILE A N 1
ATOM 674 C CA . ILE A 1 87 ? -4.301 -5.387 -3.473 1 97.88 87 ILE A CA 1
ATOM 675 C C . ILE A 1 87 ? -4.461 -6.594 -4.395 1 97.88 87 ILE A C 1
ATOM 677 O O . ILE A 1 87 ? -3.775 -7.605 -4.234 1 97.88 87 ILE A O 1
ATOM 681 N N . PHE A 1 88 ? -5.309 -6.48 -5.391 1 97.56 88 PHE A N 1
ATOM 682 C CA . PHE A 1 88 ? -5.477 -7.559 -6.359 1 97.56 88 PHE A CA 1
ATOM 683 C C . PHE A 1 88 ? -4.152 -7.887 -7.039 1 97.56 88 PHE A C 1
ATOM 685 O O . PHE A 1 88 ? -3.76 -9.055 -7.117 1 97.56 88 PHE A O 1
ATOM 692 N N . THR A 1 89 ? -3.496 -6.867 -7.531 1 97.94 89 THR A N 1
ATOM 693 C CA . THR A 1 89 ? -2.264 -7.039 -8.289 1 97.94 89 THR A CA 1
ATOM 694 C C . THR A 1 89 ? -1.186 -7.695 -7.434 1 97.94 89 THR A C 1
ATOM 696 O O . THR A 1 89 ? -0.469 -8.586 -7.902 1 97.94 89 THR A O 1
ATOM 699 N N . THR A 1 90 ? -1.102 -7.301 -6.18 1 96.62 90 THR A N 1
ATOM 700 C CA . THR A 1 90 ? -0.043 -7.844 -5.332 1 96.62 90 THR A CA 1
ATOM 701 C C . THR A 1 90 ? -0.326 -9.297 -4.977 1 96.62 90 THR A C 1
ATOM 703 O O . THR A 1 90 ? 0.593 -10.117 -4.914 1 96.62 90 THR A O 1
ATOM 706 N N . ILE A 1 91 ? -1.57 -9.633 -4.773 1 95.38 91 ILE A N 1
ATOM 707 C CA . ILE A 1 91 ? -1.939 -11.016 -4.488 1 95.38 91 ILE A CA 1
ATOM 708 C C . ILE A 1 91 ? -1.678 -11.883 -5.719 1 95.38 91 ILE A C 1
ATOM 710 O O . ILE A 1 91 ? -1.234 -13.023 -5.594 1 95.38 91 ILE A O 1
ATOM 714 N N . PHE A 1 92 ? -1.901 -11.289 -6.812 1 94.56 92 PHE A N 1
ATOM 715 C CA . PHE A 1 92 ? -1.812 -12 -8.078 1 94.56 92 PHE A CA 1
ATOM 716 C C . PHE A 1 92 ? -0.36 -12.164 -8.508 1 94.56 92 PHE A C 1
ATOM 718 O O . PHE A 1 92 ? 0.034 -13.227 -9 1 94.56 92 PHE A O 1
ATOM 725 N N . THR A 1 93 ? 0.445 -11.203 -8.289 1 94.94 93 THR A N 1
ATOM 726 C CA . THR A 1 93 ? 1.772 -11.156 -8.891 1 94.94 93 THR A CA 1
ATOM 727 C C . THR A 1 93 ? 2.822 -11.703 -7.93 1 94.94 93 THR A C 1
ATOM 729 O O . THR A 1 93 ? 3.832 -12.266 -8.359 1 94.94 93 THR A O 1
ATOM 732 N N . SER A 1 94 ? 2.656 -11.578 -6.652 1 92.62 94 SER A N 1
ATOM 733 C CA . SER A 1 94 ? 3.689 -11.914 -5.68 1 92.62 94 SER A CA 1
ATOM 734 C C . SER A 1 94 ? 4.086 -13.383 -5.781 1 92.62 94 SER A C 1
ATOM 736 O O . SER A 1 94 ? 5.273 -13.719 -5.727 1 92.62 94 SER A O 1
ATOM 738 N N . PRO A 1 95 ? 3.188 -14.32 -5.984 1 89.62 95 PRO A N 1
ATOM 739 C CA . PRO A 1 95 ? 3.598 -15.719 -6.109 1 89.62 95 PRO A CA 1
ATOM 740 C C . PRO A 1 95 ? 4.32 -16.016 -7.426 1 89.62 95 PRO A C 1
ATOM 742 O O . PRO A 1 95 ? 4.98 -17.047 -7.559 1 89.62 95 PRO A O 1
ATOM 745 N N . LYS A 1 96 ? 4.219 -15.148 -8.352 1 90.56 96 LYS A N 1
ATOM 746 C CA . LYS A 1 96 ? 4.793 -15.383 -9.68 1 90.56 96 LYS A CA 1
ATOM 747 C C . LYS A 1 96 ? 6.223 -14.852 -9.758 1 90.56 96 LYS A C 1
ATOM 749 O O . LYS A 1 96 ? 7.082 -15.469 -10.391 1 90.56 96 LYS A O 1
ATOM 754 N N . ILE A 1 97 ? 6.492 -13.758 -9.094 1 90.38 97 ILE A N 1
ATOM 755 C CA . ILE A 1 97 ? 7.793 -13.148 -9.344 1 90.38 97 ILE A CA 1
ATOM 756 C C . ILE A 1 97 ? 8.531 -12.961 -8.023 1 90.38 97 ILE A C 1
ATOM 758 O O . ILE A 1 97 ? 9.695 -12.547 -8.008 1 90.38 97 ILE A O 1
ATOM 762 N N . GLY A 1 98 ? 7.902 -13.203 -6.902 1 89.5 98 GLY A N 1
ATOM 763 C CA . GLY A 1 98 ? 8.516 -13.047 -5.59 1 89.5 98 GLY A CA 1
ATOM 764 C C . GLY A 1 98 ? 8.227 -11.695 -4.957 1 89.5 98 GLY A C 1
ATOM 765 O O . GLY A 1 98 ? 7.91 -10.734 -5.656 1 89.5 98 GLY A O 1
ATOM 766 N N . PHE A 1 99 ? 8.391 -11.594 -3.635 1 93.19 99 PHE A N 1
ATOM 767 C CA . PHE A 1 99 ? 8.07 -10.383 -2.891 1 93.19 99 PHE A CA 1
ATOM 768 C C . PHE A 1 99 ? 9.07 -9.273 -3.201 1 93.19 99 PHE A C 1
ATOM 770 O O . PHE A 1 99 ? 8.672 -8.141 -3.471 1 93.19 99 PHE A O 1
ATOM 777 N N . ALA A 1 100 ? 10.281 -9.641 -3.176 1 91.12 100 ALA A N 1
ATOM 778 C CA . ALA A 1 100 ? 11.312 -8.633 -3.365 1 91.12 100 ALA A CA 1
ATOM 779 C C . ALA A 1 100 ? 11.188 -7.969 -4.734 1 91.12 100 ALA A C 1
ATOM 781 O O . ALA A 1 100 ? 11.273 -6.742 -4.844 1 91.12 100 ALA A O 1
ATOM 782 N N . ASN A 1 101 ? 11 -8.766 -5.715 1 91.25 101 ASN A N 1
ATOM 783 C CA . ASN A 1 101 ? 10.836 -8.234 -7.062 1 91.25 101 ASN A CA 1
ATOM 784 C C . ASN A 1 101 ? 9.57 -7.387 -7.184 1 91.25 101 ASN A C 1
ATOM 786 O O . ASN A 1 101 ? 9.602 -6.297 -7.754 1 91.25 101 ASN A O 1
ATOM 790 N N . MET A 1 102 ? 8.547 -7.879 -6.688 1 94.06 102 MET A N 1
ATOM 791 C CA . MET A 1 102 ? 7.27 -7.164 -6.754 1 94.06 102 MET A CA 1
ATOM 792 C C . MET A 1 102 ? 7.355 -5.832 -6.016 1 94.06 102 MET A C 1
ATOM 794 O O . MET A 1 102 ? 7.07 -4.781 -6.59 1 94.06 102 MET A O 1
ATOM 798 N N . PHE A 1 103 ? 7.852 -5.828 -4.781 1 95.75 103 PHE A N 1
ATOM 799 C CA . PHE A 1 103 ? 7.844 -4.613 -3.979 1 95.75 103 PHE A CA 1
ATOM 800 C C . PHE A 1 103 ? 8.867 -3.611 -4.5 1 95.75 103 PHE A C 1
ATOM 802 O O . PHE A 1 103 ? 8.648 -2.4 -4.43 1 95.75 103 PHE A O 1
ATOM 809 N N . SER A 1 104 ? 9.953 -4.105 -5.02 1 94.44 104 SER A N 1
ATOM 810 C CA . SER A 1 104 ? 10.914 -3.152 -5.574 1 94.44 104 SER A CA 1
ATOM 811 C C . SER A 1 104 ? 10.297 -2.352 -6.719 1 94.44 104 SER A C 1
ATOM 813 O O . SER A 1 104 ? 10.555 -1.153 -6.848 1 94.44 104 SER A O 1
ATOM 815 N N . LEU A 1 105 ? 9.5 -2.949 -7.547 1 95.25 105 LEU A N 1
ATOM 816 C CA . LEU A 1 105 ? 8.844 -2.25 -8.648 1 95.25 105 LEU A CA 1
ATOM 817 C C . LEU A 1 105 ? 7.734 -1.34 -8.125 1 95.25 105 LEU A C 1
ATOM 819 O O . LEU A 1 105 ? 7.57 -0.218 -8.609 1 95.25 105 LEU A O 1
ATOM 823 N N . VAL A 1 106 ? 6.984 -1.816 -7.172 1 97.38 106 VAL A N 1
ATOM 824 C CA . VAL A 1 106 ? 5.969 -0.993 -6.523 1 97.38 106 VAL A CA 1
ATOM 825 C C . VAL A 1 106 ? 6.613 0.261 -5.941 1 97.38 106 VAL A C 1
ATOM 827 O O . VAL A 1 106 ? 6.105 1.37 -6.117 1 97.38 106 VAL A O 1
ATOM 830 N N . ILE A 1 107 ? 7.727 0.102 -5.246 1 96.44 107 ILE A N 1
ATOM 831 C CA . ILE A 1 107 ? 8.469 1.188 -4.621 1 96.44 107 ILE A CA 1
ATOM 832 C C . ILE A 1 107 ? 8.883 2.209 -5.68 1 96.44 107 ILE A C 1
ATOM 834 O O . ILE A 1 107 ? 8.773 3.418 -5.461 1 96.44 107 ILE A O 1
ATOM 838 N N . CYS A 1 108 ? 9.336 1.75 -6.77 1 94.56 108 CYS A N 1
ATOM 839 C CA . CYS A 1 108 ? 9.727 2.633 -7.863 1 94.56 108 CYS A CA 1
ATOM 840 C C . CYS A 1 108 ? 8.562 3.52 -8.289 1 94.56 108 CYS A C 1
ATOM 842 O O . CYS A 1 108 ? 8.711 4.742 -8.367 1 94.56 108 CYS A O 1
ATOM 844 N N . GLY A 1 109 ? 7.496 2.961 -8.539 1 95.06 109 GLY A N 1
ATOM 845 C CA . GLY A 1 109 ? 6.32 3.732 -8.906 1 95.06 109 GLY A CA 1
ATOM 846 C C . GLY A 1 109 ? 5.867 4.688 -7.816 1 95.06 109 GLY A C 1
ATOM 847 O O . GLY A 1 109 ? 5.488 5.824 -8.102 1 95.06 109 GLY A O 1
ATOM 848 N N . GLN A 1 110 ? 5.969 4.258 -6.59 1 96.19 110 GLN A N 1
ATOM 849 C CA . GLN A 1 110 ? 5.543 5.051 -5.441 1 96.19 110 GLN A CA 1
ATOM 850 C C . GLN A 1 110 ? 6.387 6.316 -5.309 1 96.19 110 GLN A C 1
ATOM 852 O O . GLN A 1 110 ? 5.844 7.418 -5.191 1 96.19 110 GLN A O 1
ATOM 857 N N . ILE A 1 111 ? 7.664 6.145 -5.344 1 93.06 111 ILE A N 1
ATOM 858 C CA . ILE A 1 111 ? 8.547 7.266 -5.035 1 93.06 111 ILE A CA 1
ATOM 859 C C . ILE A 1 111 ? 8.5 8.281 -6.172 1 93.06 111 ILE A C 1
ATOM 861 O O . ILE A 1 111 ? 8.578 9.492 -5.934 1 93.06 111 ILE A O 1
ATOM 865 N N . ILE A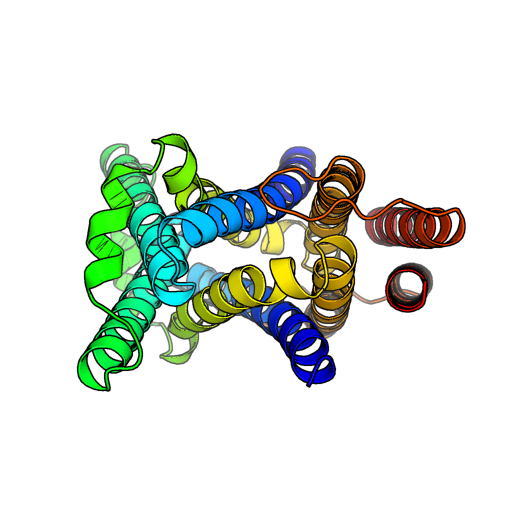 1 112 ? 8.422 7.863 -7.379 1 92.62 112 ILE A N 1
ATOM 866 C CA . ILE A 1 112 ? 8.352 8.766 -8.523 1 92.62 112 ILE A CA 1
ATOM 867 C C . ILE A 1 112 ? 7.152 9.695 -8.367 1 92.62 112 ILE A C 1
ATOM 869 O O . ILE A 1 112 ? 7.293 10.922 -8.453 1 92.62 112 ILE A O 1
ATOM 873 N N . LEU A 1 113 ? 6.051 9.203 -8.102 1 94.31 113 LEU A N 1
ATOM 874 C CA . LEU A 1 113 ? 4.848 10.016 -7.969 1 94.31 113 LEU A CA 1
ATOM 875 C C . LEU A 1 113 ? 4.879 10.836 -6.68 1 94.31 113 LEU A C 1
ATOM 877 O O . LEU A 1 113 ? 4.414 11.977 -6.648 1 94.31 113 LEU A O 1
ATOM 881 N N . ALA A 1 114 ? 5.426 10.25 -5.637 1 93.69 114 ALA A N 1
ATOM 882 C CA . ALA A 1 114 ? 5.516 10.961 -4.359 1 93.69 114 ALA A CA 1
ATOM 883 C C . ALA A 1 114 ? 6.309 12.258 -4.508 1 93.69 114 ALA A C 1
ATOM 885 O O . ALA A 1 114 ? 5.898 13.305 -4 1 93.69 114 ALA A O 1
ATOM 886 N N . VAL A 1 115 ? 7.383 12.211 -5.215 1 89.69 115 VAL A N 1
ATOM 887 C CA . VAL A 1 115 ? 8.242 13.375 -5.41 1 89.69 115 VAL A CA 1
ATOM 888 C C . VAL A 1 115 ? 7.543 14.398 -6.301 1 89.69 115 VAL A C 1
ATOM 890 O O . VAL A 1 115 ? 7.617 15.602 -6.051 1 89.69 115 VAL A O 1
ATOM 893 N N . ILE A 1 116 ? 6.895 13.922 -7.273 1 90.62 116 ILE A N 1
ATOM 894 C CA . ILE A 1 116 ? 6.156 14.812 -8.164 1 90.62 116 ILE A CA 1
ATOM 895 C C . ILE A 1 116 ? 5.062 15.539 -7.387 1 90.62 116 ILE A C 1
ATOM 897 O O . ILE A 1 116 ? 4.902 16.75 -7.52 1 90.62 116 ILE A O 1
ATOM 901 N N . PHE A 1 117 ? 4.359 14.836 -6.566 1 91.88 117 PHE A N 1
ATOM 902 C CA . PHE A 1 117 ? 3.291 15.422 -5.766 1 91.88 117 PHE A CA 1
ATOM 903 C C . PHE A 1 117 ? 3.85 16.469 -4.801 1 91.88 117 PHE A C 1
ATOM 905 O O . PHE A 1 117 ? 3.285 17.547 -4.652 1 91.88 117 PHE A O 1
ATOM 912 N N . ASP A 1 118 ? 4.945 16.156 -4.18 1 88.56 118 ASP A N 1
ATOM 913 C CA . ASP A 1 118 ? 5.559 17.078 -3.232 1 88.56 118 ASP A CA 1
ATOM 914 C C . ASP A 1 118 ? 6.074 18.328 -3.938 1 88.56 118 ASP A C 1
ATOM 916 O O . ASP A 1 118 ? 5.934 19.438 -3.426 1 88.56 118 ASP A O 1
ATOM 920 N N . HIS A 1 119 ? 6.664 18.156 -5.074 1 85.62 119 HIS A N 1
ATOM 921 C CA . HIS A 1 119 ? 7.297 19.266 -5.789 1 85.62 119 HIS A CA 1
ATOM 922 C C . HIS A 1 119 ? 6.258 20.266 -6.273 1 85.62 119 HIS A C 1
ATOM 924 O O . HIS A 1 119 ? 6.477 21.484 -6.184 1 85.62 119 HIS A O 1
ATOM 930 N N . PHE A 1 120 ? 5.121 19.828 -6.695 1 88.94 120 PHE A N 1
ATOM 931 C CA . PHE A 1 120 ? 4.117 20.703 -7.281 1 88.94 120 PHE A CA 1
ATOM 932 C C . PHE A 1 120 ? 3.02 21.016 -6.273 1 88.94 120 PHE A C 1
ATOM 934 O O . PHE A 1 120 ? 2.135 21.844 -6.543 1 88.94 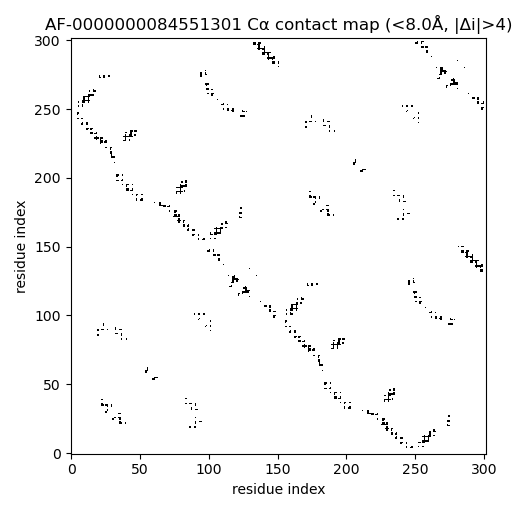120 PHE A O 1
ATOM 941 N N . GLY A 1 121 ? 3.07 20.406 -5.195 1 87 121 GLY A N 1
ATOM 942 C CA . GLY A 1 121 ? 2.049 20.625 -4.18 1 87 121 GLY A CA 1
ATOM 943 C C . GLY A 1 121 ? 0.68 20.125 -4.598 1 87 121 GLY A C 1
ATOM 944 O O . GLY A 1 121 ? -0.324 20.812 -4.406 1 87 121 GLY A O 1
ATOM 945 N N . LEU A 1 122 ? 0.753 19.016 -5.215 1 87.06 122 LEU A N 1
ATOM 946 C CA . LEU A 1 122 ? -0.496 18.453 -5.715 1 87.06 122 LEU A CA 1
ATOM 947 C C . LEU A 1 122 ? -1.236 17.703 -4.613 1 87.06 122 LEU A C 1
ATOM 949 O O . LEU A 1 122 ? -0.617 17.219 -3.664 1 87.06 122 LEU A O 1
ATOM 953 N N . LEU A 1 123 ? -2.549 17.703 -4.707 1 85.81 123 LEU A N 1
ATOM 954 C CA . LEU A 1 123 ? -3.438 16.922 -3.85 1 85.81 123 LEU A CA 1
ATOM 955 C C . LEU A 1 123 ? -3.279 17.344 -2.391 1 85.81 123 LEU A C 1
ATOM 957 O O . LEU A 1 123 ? -3.074 16.484 -1.52 1 85.81 123 LEU A O 1
ATOM 961 N N . GLY A 1 124 ? -3.338 18.578 -2.168 1 70.62 124 GLY A N 1
ATOM 962 C CA . GLY A 1 124 ? -3.445 19.172 -0.838 1 70.62 124 GLY A CA 1
ATOM 963 C C . GLY A 1 124 ? -2.123 19.203 -0.093 1 70.62 124 GLY A C 1
ATOM 964 O O . GLY A 1 124 ? -2.082 19.531 1.093 1 70.62 124 GLY A O 1
ATOM 965 N N . ASN A 1 125 ? -1.116 18.875 -0.807 1 74.31 125 ASN A N 1
ATOM 966 C CA . ASN A 1 125 ? 0.174 18.844 -0.127 1 74.31 125 ASN A CA 1
ATOM 967 C C . ASN A 1 125 ? 0.852 20.219 -0.176 1 74.31 125 ASN A C 1
ATOM 969 O O . ASN A 1 125 ? 0.578 21.016 -1.07 1 74.31 125 ASN A O 1
ATOM 973 N N . GLN A 1 126 ? 1.571 20.406 0.864 1 76.94 126 GLN A N 1
ATOM 974 C CA . GLN A 1 126 ? 2.43 21.594 0.825 1 76.94 126 GLN A CA 1
ATOM 975 C C . GLN A 1 126 ? 3.588 21.391 -0.147 1 76.94 126 GLN A C 1
ATOM 977 O O . GLN A 1 126 ? 4.031 20.266 -0.374 1 76.94 126 GLN A O 1
ATOM 982 N N . ILE A 1 127 ? 3.963 22.469 -0.801 1 78.12 127 ILE A N 1
ATOM 983 C CA . ILE A 1 127 ? 5.082 22.406 -1.734 1 78.12 127 ILE A CA 1
ATOM 984 C C . ILE A 1 127 ? 6.383 22.156 -0.969 1 78.12 127 ILE A C 1
ATOM 986 O O . ILE A 1 127 ? 6.711 22.906 -0.043 1 78.12 127 ILE A O 1
ATOM 990 N N . HIS A 1 128 ? 6.973 21.047 -1.144 1 76.75 128 HIS A N 1
ATOM 991 C CA . HIS A 1 128 ? 8.32 20.734 -0.667 1 76.75 128 HIS A CA 1
ATOM 992 C C . HIS A 1 128 ? 9.312 20.703 -1.819 1 76.75 128 HIS A C 1
ATOM 994 O O . HIS A 1 128 ? 9.266 19.797 -2.656 1 76.75 128 HIS A O 1
ATOM 1000 N N . THR A 1 129 ? 10.188 21.656 -1.803 1 78.75 129 THR A N 1
ATOM 1001 C CA . THR A 1 129 ? 11.133 21.766 -2.914 1 78.75 129 THR A CA 1
ATOM 1002 C C . THR A 1 129 ? 12.133 20.609 -2.875 1 78.75 129 THR A C 1
ATOM 1004 O O . THR A 1 129 ? 12.57 20.188 -1.8 1 78.75 129 THR A O 1
ATOM 1007 N N . ILE A 1 130 ? 12.289 20.125 -4.004 1 81.06 130 ILE A N 1
ATOM 1008 C CA . ILE A 1 130 ? 13.273 19.062 -4.148 1 81.06 130 ILE A CA 1
ATOM 1009 C C . ILE A 1 130 ? 14.68 19.672 -4.188 1 81.06 130 ILE A C 1
ATOM 1011 O O . ILE A 1 130 ? 14.945 20.578 -4.973 1 81.06 130 ILE A O 1
ATOM 1015 N N . ASN A 1 131 ? 15.531 19.25 -3.277 1 87.31 131 ASN A N 1
ATOM 1016 C CA . ASN A 1 131 ? 16.938 19.672 -3.295 1 87.31 131 ASN A CA 1
ATOM 1017 C C . ASN A 1 131 ? 17.828 18.578 -3.863 1 87.31 131 ASN A C 1
ATOM 1019 O O . ASN A 1 131 ? 17.375 17.469 -4.156 1 87.31 131 ASN A O 1
ATOM 1023 N N . SER A 1 132 ? 19.031 18.906 -4.074 1 91.75 132 SER A N 1
ATOM 1024 C CA . SER A 1 132 ? 19.969 18.016 -4.742 1 91.75 132 SER A CA 1
ATOM 1025 C C . SER A 1 132 ? 20.188 16.734 -3.934 1 91.75 132 SER A C 1
ATOM 1027 O O . SER A 1 132 ? 20.344 15.648 -4.5 1 91.75 132 SER A O 1
ATOM 1029 N N . LEU A 1 133 ? 20.172 16.797 -2.748 1 91.56 133 LEU A N 1
ATOM 1030 C CA . LEU A 1 133 ? 20.391 15.625 -1.906 1 91.56 133 LEU A CA 1
ATOM 1031 C C . LEU A 1 133 ? 19.188 14.68 -1.965 1 91.56 133 LEU A C 1
ATOM 1033 O O . LEU A 1 133 ? 19.359 13.461 -1.992 1 91.56 133 LEU A O 1
ATOM 1037 N N . ARG A 1 134 ? 18.062 15.234 -1.966 1 90.44 134 ARG A N 1
ATOM 1038 C CA . ARG A 1 134 ? 16.875 14.391 -2.113 1 90.44 134 ARG A CA 1
ATOM 1039 C C . ARG A 1 134 ? 16.859 13.695 -3.469 1 90.44 134 ARG A C 1
ATOM 1041 O O . ARG A 1 134 ? 16.438 12.539 -3.574 1 90.44 134 ARG A O 1
ATOM 1048 N N . VAL A 1 135 ? 17.375 14.391 -4.445 1 93 135 VAL A N 1
ATOM 1049 C CA . VAL A 1 135 ? 17.5 13.789 -5.77 1 93 135 VAL A CA 1
ATOM 1050 C C . VAL A 1 135 ? 18.453 12.602 -5.711 1 93 135 VAL A C 1
ATOM 1052 O O . VAL A 1 135 ? 18.188 11.547 -6.305 1 93 135 VAL A O 1
ATOM 1055 N N . LEU A 1 136 ? 19.453 12.773 -5.012 1 94.88 136 LEU A N 1
ATOM 1056 C CA . LEU A 1 136 ? 20.406 11.688 -4.832 1 94.88 136 LEU A CA 1
ATOM 1057 C C . LEU A 1 136 ? 19.75 10.492 -4.152 1 94.88 136 LEU A C 1
ATOM 1059 O O . LEU A 1 136 ? 19.969 9.344 -4.547 1 94.88 136 LEU A O 1
ATOM 1063 N N . GLY A 1 137 ? 18.984 10.75 -3.139 1 94.31 137 GLY A N 1
ATOM 1064 C CA . GLY A 1 137 ? 18.25 9.688 -2.473 1 94.31 137 GLY A CA 1
ATOM 1065 C C . GLY A 1 137 ? 17.328 8.922 -3.406 1 94.31 137 GLY A C 1
ATOM 1066 O O . GLY A 1 137 ? 17.281 7.691 -3.363 1 94.31 137 GLY A O 1
ATOM 1067 N N . ILE A 1 138 ? 16.703 9.625 -4.25 1 93.19 138 ILE A N 1
ATOM 1068 C CA . ILE A 1 138 ? 15.805 9.023 -5.227 1 93.19 138 ILE A CA 1
ATOM 1069 C C . ILE A 1 138 ? 16.594 8.156 -6.199 1 93.19 138 ILE A C 1
ATOM 1071 O O . ILE A 1 138 ? 16.172 7.047 -6.535 1 93.19 138 ILE A O 1
ATOM 1075 N N . ILE A 1 139 ? 17.688 8.648 -6.617 1 95.94 139 ILE A N 1
ATOM 1076 C CA . ILE A 1 139 ? 18.547 7.91 -7.539 1 95.94 139 ILE A CA 1
ATOM 1077 C C . ILE A 1 139 ? 19 6.605 -6.887 1 95.94 139 ILE A C 1
ATOM 1079 O O . ILE A 1 139 ? 18.984 5.551 -7.523 1 95.94 139 ILE A O 1
ATOM 1083 N N . LEU A 1 140 ? 19.344 6.684 -5.688 1 96.19 140 LEU A N 1
ATOM 1084 C CA . LEU A 1 140 ? 19.766 5.492 -4.961 1 96.19 140 LEU A CA 1
ATOM 1085 C C . LEU A 1 140 ? 18.625 4.484 -4.863 1 96.19 140 LEU A C 1
ATOM 1087 O O . LEU A 1 140 ? 18.844 3.279 -5.008 1 96.19 140 LEU A O 1
ATOM 1091 N N . LEU A 1 141 ? 17.469 4.957 -4.613 1 93.56 141 LEU A N 1
ATOM 1092 C CA . LEU A 1 141 ? 16.297 4.082 -4.555 1 93.56 141 LEU A CA 1
ATOM 1093 C C . LEU A 1 141 ? 16.078 3.377 -5.887 1 93.56 141 LEU A C 1
ATOM 1095 O O . LEU A 1 141 ? 15.93 2.152 -5.93 1 93.56 141 LEU A O 1
ATOM 1099 N N . ILE A 1 142 ? 16.141 4.113 -6.949 1 93.75 142 ILE A N 1
ATOM 1100 C CA . ILE A 1 142 ? 15.891 3.566 -8.281 1 93.75 142 ILE A CA 1
ATOM 1101 C C . ILE A 1 142 ? 16.984 2.574 -8.648 1 93.75 142 ILE A C 1
ATOM 1103 O O . ILE A 1 142 ? 16.703 1.506 -9.203 1 93.75 142 ILE A O 1
ATOM 1107 N N . LEU A 1 143 ? 18.219 2.898 -8.305 1 95.5 143 LEU A N 1
ATOM 1108 C CA . LEU A 1 143 ? 19.328 1.989 -8.555 1 95.5 143 LEU A CA 1
ATOM 1109 C C . LEU A 1 143 ? 19.172 0.706 -7.75 1 95.5 143 LEU A C 1
ATOM 1111 O O . LEU A 1 143 ? 19.469 -0.385 -8.25 1 95.5 143 LEU A O 1
ATOM 1115 N N . GLY A 1 144 ? 18.766 0.875 -6.531 1 94.38 144 GLY A N 1
ATOM 1116 C CA . GLY A 1 144 ? 18.5 -0.298 -5.715 1 94.38 144 GLY A CA 1
ATOM 1117 C C . GLY A 1 144 ? 17.438 -1.211 -6.316 1 94.38 144 GLY A C 1
ATOM 1118 O O . GLY A 1 144 ? 17.641 -2.428 -6.379 1 94.38 144 GLY A O 1
ATOM 1119 N N . VAL A 1 145 ? 16.406 -0.638 -6.801 1 91.44 145 VAL A N 1
ATOM 1120 C CA . VAL A 1 145 ? 15.344 -1.379 -7.469 1 91.44 145 VAL A CA 1
ATOM 1121 C C . VAL A 1 145 ? 15.906 -2.109 -8.688 1 91.44 145 VAL A C 1
ATOM 1123 O O . VAL A 1 145 ? 15.633 -3.293 -8.891 1 91.44 145 VAL A O 1
ATOM 1126 N N . TYR A 1 146 ? 16.672 -1.41 -9.469 1 92.56 146 TYR A N 1
ATOM 1127 C CA . TYR A 1 146 ? 17.25 -1.983 -10.672 1 92.56 146 TYR A CA 1
ATOM 1128 C C . TYR A 1 146 ? 18.109 -3.201 -10.344 1 92.56 146 TYR A C 1
ATOM 1130 O O . TYR A 1 146 ? 18.016 -4.234 -11.008 1 92.56 146 TYR A O 1
ATOM 1138 N N . ILE A 1 147 ? 18.906 -3.119 -9.352 1 93.5 147 ILE A N 1
ATOM 1139 C CA . ILE A 1 147 ? 19.812 -4.195 -8.961 1 93.5 147 ILE A CA 1
ATOM 1140 C C . ILE A 1 147 ? 19 -5.387 -8.453 1 93.5 147 ILE A C 1
ATOM 1142 O O . ILE A 1 147 ? 19.281 -6.535 -8.812 1 93.5 147 ILE A O 1
ATOM 1146 N N . ILE A 1 148 ? 18.031 -5.164 -7.707 1 90.31 148 ILE A N 1
ATOM 1147 C CA . ILE A 1 148 ? 17.219 -6.238 -7.164 1 90.31 148 ILE A CA 1
ATOM 1148 C C . ILE A 1 148 ? 16.484 -6.949 -8.297 1 90.31 148 ILE A C 1
ATOM 1150 O O . ILE A 1 148 ? 16.391 -8.18 -8.312 1 90.31 148 ILE A O 1
ATOM 1154 N N . GLN A 1 149 ? 16.031 -6.188 -9.289 1 88.12 149 GLN A N 1
ATOM 1155 C CA . GLN A 1 149 ? 15.242 -6.742 -10.391 1 88.12 149 GLN A CA 1
ATOM 1156 C C . GLN A 1 149 ? 16.125 -7.574 -11.32 1 88.12 149 GLN A C 1
ATOM 1158 O O . GLN A 1 149 ? 15.656 -8.547 -11.914 1 88.12 149 GLN A O 1
ATOM 1163 N N . THR A 1 150 ? 17.406 -7.246 -11.453 1 89.62 150 THR A N 1
ATOM 1164 C CA . THR A 1 150 ? 18.25 -7.875 -12.469 1 89.62 150 THR A CA 1
ATOM 1165 C C . THR A 1 150 ? 19.078 -9 -11.852 1 89.62 150 THR A C 1
ATOM 1167 O O . THR A 1 150 ? 19.766 -9.727 -12.562 1 89.62 150 THR A O 1
ATOM 1170 N N . HIS A 1 151 ? 19.016 -9.094 -10.531 1 84.81 151 HIS A N 1
ATOM 1171 C CA . HIS A 1 151 ? 19.812 -10.133 -9.875 1 84.81 151 HIS A CA 1
ATOM 1172 C C . HIS A 1 151 ? 18.969 -10.922 -8.883 1 84.81 151 HIS A C 1
ATOM 1174 O O . HIS A 1 151 ? 19.188 -12.125 -8.695 1 84.81 151 HIS A O 1
ATOM 1180 N N . MET B 1 1 ? 5.215 -13.523 -21.406 1 65.5 1 MET B N 1
ATOM 1181 C CA . MET B 1 1 ? 4.16 -13.773 -20.438 1 65.5 1 MET B CA 1
ATOM 1182 C C . MET B 1 1 ? 4.559 -13.266 -19.062 1 65.5 1 MET B C 1
ATOM 1184 O O . MET B 1 1 ? 3.773 -12.586 -18.391 1 65.5 1 MET B O 1
ATOM 1188 N N . ARG B 1 2 ? 5.906 -13.227 -18.656 1 82.88 2 ARG B N 1
ATOM 1189 C CA . ARG B 1 2 ? 6.457 -12.867 -17.344 1 82.88 2 ARG B CA 1
ATOM 1190 C C . ARG B 1 2 ? 6.547 -11.352 -17.188 1 82.88 2 ARG B C 1
ATOM 1192 O O . ARG B 1 2 ? 6.41 -10.828 -16.078 1 82.88 2 ARG B O 1
ATOM 1199 N N . PHE B 1 3 ? 6.344 -10.711 -18.422 1 91.81 3 PHE B N 1
ATOM 1200 C CA . PHE B 1 3 ? 6.551 -9.266 -18.391 1 91.81 3 PHE B CA 1
ATOM 1201 C C . PHE B 1 3 ? 5.32 -8.555 -17.844 1 91.81 3 PHE B C 1
ATOM 1203 O O . PHE B 1 3 ? 5.441 -7.523 -17.172 1 91.81 3 PHE B O 1
ATOM 1210 N N . ILE B 1 4 ? 4.207 -9.109 -18 1 95.19 4 ILE B N 1
ATOM 1211 C CA . ILE B 1 4 ? 2.947 -8.516 -17.562 1 95.19 4 ILE B CA 1
ATOM 1212 C C . ILE B 1 4 ? 2.93 -8.383 -16.047 1 95.19 4 ILE B C 1
ATOM 1214 O O . ILE B 1 4 ? 2.436 -7.395 -15.508 1 95.19 4 ILE B O 1
ATOM 1218 N N . TYR B 1 5 ? 3.51 -9.344 -15.375 1 95.5 5 TYR B N 1
ATOM 1219 C CA . TYR B 1 5 ? 3.527 -9.312 -13.922 1 95.5 5 TYR B CA 1
ATOM 1220 C C . TYR B 1 5 ? 4.387 -8.156 -13.414 1 95.5 5 TYR B C 1
ATOM 1222 O O . TYR B 1 5 ? 4.012 -7.465 -12.461 1 95.5 5 TYR B O 1
ATOM 1230 N N . TYR B 1 6 ? 5.473 -7.902 -14.078 1 94.81 6 TYR B N 1
ATOM 1231 C CA . TYR B 1 6 ? 6.371 -6.816 -13.711 1 94.81 6 TYR B CA 1
ATOM 1232 C C . TYR B 1 6 ? 5.73 -5.461 -13.977 1 94.81 6 TYR B C 1
ATOM 1234 O O . TYR B 1 6 ? 5.816 -4.551 -13.148 1 94.81 6 TYR B O 1
ATOM 1242 N N . PHE B 1 7 ? 5.102 -5.395 -15.055 1 97.25 7 PHE B N 1
ATOM 1243 C CA . PHE B 1 7 ? 4.434 -4.156 -15.438 1 97.25 7 PHE B CA 1
ATOM 1244 C C . PHE B 1 7 ? 3.291 -3.842 -14.477 1 97.25 7 PHE B C 1
ATOM 1246 O O . PHE B 1 7 ? 3.135 -2.699 -14.039 1 97.25 7 PHE B O 1
ATOM 1253 N N . LEU B 1 8 ? 2.498 -4.812 -14.141 1 97.69 8 LEU B N 1
ATOM 1254 C CA . LEU B 1 8 ? 1.389 -4.645 -13.203 1 97.69 8 LEU B CA 1
ATOM 1255 C C . LEU B 1 8 ? 1.89 -4.18 -11.844 1 97.69 8 LEU B C 1
ATOM 1257 O O . LEU B 1 8 ? 1.269 -3.324 -11.211 1 97.69 8 LEU B O 1
ATOM 1261 N N . ALA B 1 9 ? 3.021 -4.73 -11.414 1 97.12 9 ALA B N 1
ATOM 1262 C CA . ALA B 1 9 ? 3.602 -4.336 -10.133 1 97.12 9 ALA B CA 1
ATOM 1263 C C . ALA B 1 9 ? 3.994 -2.859 -10.141 1 97.12 9 ALA B C 1
ATOM 1265 O O . ALA B 1 9 ? 3.693 -2.125 -9.195 1 97.12 9 ALA B O 1
ATOM 1266 N N . LEU B 1 10 ? 4.594 -2.436 -11.227 1 96.69 10 LEU B N 1
ATOM 1267 C CA . LEU B 1 10 ? 5 -1.04 -11.352 1 96.69 10 LEU B CA 1
ATOM 1268 C C . LEU B 1 10 ? 3.785 -0.117 -11.328 1 96.69 10 LEU B C 1
ATOM 1270 O O . LEU B 1 10 ? 3.758 0.86 -10.578 1 96.69 10 LEU B O 1
ATOM 1274 N N . ILE B 1 11 ? 2.785 -0.412 -12.055 1 98.06 11 ILE B N 1
ATOM 1275 C CA . ILE B 1 11 ? 1.581 0.407 -12.148 1 98.06 11 ILE B CA 1
ATOM 1276 C C . ILE B 1 11 ? 0.871 0.433 -10.797 1 98.06 11 ILE B C 1
ATOM 1278 O O . ILE B 1 11 ? 0.293 1.452 -10.406 1 98.06 11 ILE B O 1
ATOM 1282 N N . SER B 1 12 ? 0.917 -0.649 -10.102 1 98.06 12 SER B N 1
ATOM 1283 C CA . SER B 1 12 ? 0.278 -0.705 -8.797 1 98.06 12 SER B CA 1
ATOM 1284 C C . SER B 1 12 ? 0.947 0.25 -7.812 1 98.06 12 SER B C 1
ATOM 1286 O O . SER B 1 12 ? 0.291 0.788 -6.918 1 98.06 12 SER B O 1
ATOM 1288 N N . GLY B 1 13 ? 2.24 0.484 -7.969 1 97.81 13 GLY B N 1
ATOM 1289 C CA . GLY B 1 13 ? 2.924 1.491 -7.172 1 97.81 13 GLY B CA 1
ATOM 1290 C C . GLY B 1 13 ? 2.402 2.895 -7.41 1 97.81 13 GLY B C 1
ATOM 1291 O O . GLY B 1 13 ? 2.182 3.652 -6.465 1 97.81 13 GLY B O 1
ATOM 1292 N N . PHE B 1 14 ? 2.188 3.209 -8.664 1 97.62 14 PHE B N 1
ATOM 1293 C CA . PHE B 1 14 ? 1.571 4.488 -9 1 97.62 14 PHE B CA 1
ATOM 1294 C C . PHE B 1 14 ? 0.177 4.594 -8.391 1 97.62 14 PHE B C 1
ATOM 1296 O O . PHE B 1 14 ? -0.184 5.629 -7.828 1 97.62 14 PHE B O 1
ATOM 1303 N N . ALA B 1 15 ? -0.527 3.543 -8.5 1 98.25 15 ALA B N 1
ATOM 1304 C CA . ALA B 1 15 ? -1.897 3.516 -7.996 1 98.25 15 ALA B CA 1
ATOM 1305 C C . ALA B 1 15 ? -1.932 3.738 -6.488 1 98.25 15 ALA B C 1
ATOM 1307 O O . ALA B 1 15 ? -2.795 4.457 -5.977 1 98.25 15 ALA B O 1
ATOM 1308 N N . LEU B 1 16 ? -1.025 3.15 -5.812 1 97.56 16 LEU B N 1
ATOM 1309 C CA . LEU B 1 16 ? -0.971 3.264 -4.359 1 97.56 16 LEU B CA 1
ATOM 1310 C C . LEU B 1 16 ? -0.708 4.707 -3.938 1 97.56 16 LEU B C 1
ATOM 1312 O O . LEU B 1 16 ? -1.384 5.23 -3.049 1 97.56 16 LEU B O 1
ATOM 1316 N N . THR B 1 17 ? 0.248 5.316 -4.492 1 97.19 17 THR B N 1
ATOM 1317 C CA . THR B 1 17 ? 0.58 6.699 -4.164 1 97.19 17 THR B CA 1
ATOM 1318 C C . THR B 1 17 ? -0.561 7.637 -4.555 1 97.19 17 THR B C 1
ATOM 1320 O O . THR B 1 17 ? -0.898 8.555 -3.807 1 97.19 17 THR B O 1
ATOM 1323 N N . LEU B 1 18 ? -1.145 7.41 -5.73 1 97.31 18 LEU B N 1
ATOM 1324 C CA . LEU B 1 18 ? -2.297 8.203 -6.152 1 97.31 18 LEU B CA 1
ATOM 1325 C C . LEU B 1 18 ? -3.455 8.031 -5.172 1 97.31 18 LEU B C 1
ATOM 1327 O O . LEU B 1 18 ? -4.164 9 -4.871 1 97.31 18 LEU B O 1
ATOM 1331 N N . GLN B 1 19 ? -3.633 6.836 -4.707 1 97.56 19 GLN B N 1
ATOM 1332 C CA . GLN B 1 19 ? -4.66 6.574 -3.707 1 97.56 19 GLN B CA 1
ATOM 1333 C C . GLN B 1 19 ? -4.449 7.434 -2.465 1 97.56 19 GLN B C 1
ATOM 1335 O O . GLN B 1 19 ? -5.398 8.039 -1.953 1 97.56 19 GLN B O 1
ATOM 1340 N N . VAL B 1 20 ? -3.234 7.473 -1.968 1 96.31 20 VAL B N 1
ATOM 1341 C CA . VAL B 1 20 ? -2.93 8.25 -0.771 1 96.31 20 VAL B CA 1
ATOM 1342 C C . VAL B 1 20 ? -3.242 9.727 -1.019 1 96.31 20 VAL B C 1
ATOM 1344 O O . VAL B 1 20 ? -3.836 10.391 -0.167 1 96.31 20 VAL B O 1
ATOM 1347 N N . GLY B 1 21 ? -2.879 10.219 -2.15 1 96.25 21 GLY B N 1
ATOM 1348 C CA . GLY B 1 21 ? -3.18 11.602 -2.51 1 96.25 21 GLY B CA 1
ATOM 1349 C C . GLY B 1 21 ? -4.668 11.883 -2.576 1 96.25 21 GLY B C 1
ATOM 1350 O O . GLY B 1 21 ? -5.141 12.875 -2.012 1 96.25 21 GLY B O 1
ATOM 1351 N N . ILE B 1 22 ? -5.398 11.07 -3.266 1 96.81 22 ILE B N 1
ATOM 1352 C CA . ILE B 1 22 ? -6.836 11.234 -3.438 1 96.81 22 ILE B CA 1
ATOM 1353 C C . ILE B 1 22 ? -7.531 11.156 -2.08 1 96.81 22 ILE B C 1
ATOM 1355 O O . ILE B 1 22 ? -8.398 11.984 -1.771 1 96.81 22 ILE B O 1
ATOM 1359 N N . ASN B 1 23 ? -7.129 10.234 -1.271 1 96.5 23 ASN B N 1
ATOM 1360 C CA . ASN B 1 23 ? -7.707 10.109 0.062 1 96.5 23 ASN B CA 1
ATOM 1361 C C . ASN B 1 23 ? -7.383 11.32 0.932 1 96.5 23 ASN B C 1
ATOM 1363 O O . ASN B 1 23 ? -8.188 11.711 1.777 1 96.5 23 ASN B O 1
ATOM 1367 N N . GLY B 1 24 ? -6.191 11.773 0.746 1 94.19 24 GLY B N 1
ATOM 1368 C CA . GLY B 1 24 ? -5.844 13.008 1.43 1 94.19 24 GLY B CA 1
ATOM 1369 C C . GLY B 1 24 ? -6.754 14.164 1.064 1 94.19 24 GLY B C 1
ATOM 1370 O O . GLY B 1 24 ? -7.141 14.953 1.931 1 94.19 24 GLY B O 1
ATOM 1371 N N . GLU B 1 25 ? -7.051 14.258 -0.228 1 93.94 25 GLU B N 1
ATOM 1372 C CA . GLU B 1 25 ? -7.973 15.297 -0.684 1 93.94 25 GLU B CA 1
ATOM 1373 C C . GLU B 1 25 ? -9.367 15.094 -0.096 1 93.94 25 GLU B C 1
ATOM 1375 O O . GLU B 1 25 ? -10.008 16.047 0.332 1 93.94 25 GLU B O 1
ATOM 1380 N N . LEU B 1 26 ? -9.805 13.938 -0.098 1 94.44 26 LEU B N 1
ATOM 1381 C CA . LEU B 1 26 ? -11.102 13.633 0.503 1 94.44 26 LEU B CA 1
ATOM 1382 C C . LEU B 1 26 ? -11.125 14.031 1.975 1 94.44 26 LEU B C 1
ATOM 1384 O O . LEU B 1 26 ? -12.078 14.664 2.438 1 94.44 26 LEU B O 1
ATOM 1388 N N . ARG B 1 27 ? -10.078 13.695 2.65 1 94.06 27 ARG B N 1
ATOM 1389 C CA . ARG B 1 27 ? -9.969 14.055 4.062 1 94.06 27 ARG B CA 1
ATOM 1390 C C . ARG B 1 27 ? -10.016 15.562 4.25 1 94.06 27 ARG B C 1
ATOM 1392 O O . ARG B 1 27 ? -10.586 16.062 5.227 1 94.06 27 ARG B O 1
ATOM 1399 N N . SER B 1 28 ? -9.344 16.266 3.363 1 91.19 28 SER B N 1
ATOM 1400 C CA . SER B 1 28 ? -9.32 17.719 3.482 1 91.19 28 SER B CA 1
ATOM 1401 C C . SER B 1 28 ? -10.719 18.297 3.395 1 91.19 28 SER B C 1
ATOM 1403 O O . SER B 1 28 ? -10.992 19.359 3.965 1 91.19 28 SER B O 1
ATOM 1405 N N . LYS B 1 29 ? -11.625 17.625 2.732 1 90.62 29 LYS B N 1
ATOM 1406 C CA . LYS B 1 29 ? -12.992 18.109 2.576 1 90.62 29 LYS B CA 1
ATOM 1407 C C . LYS B 1 29 ? -13.883 17.625 3.721 1 90.62 29 LYS B C 1
ATOM 1409 O O . LYS B 1 29 ? -14.68 18.406 4.258 1 90.62 29 LYS B O 1
ATOM 1414 N N . ILE B 1 30 ? -13.656 16.453 4.168 1 90.38 30 ILE B N 1
ATOM 1415 C CA . ILE B 1 30 ? -14.609 15.875 5.113 1 90.38 30 ILE B CA 1
ATOM 1416 C C . ILE B 1 30 ? -14.055 15.969 6.531 1 90.38 30 ILE B C 1
ATOM 1418 O O . ILE B 1 30 ? -14.789 15.805 7.504 1 90.38 30 ILE B O 1
ATOM 1422 N N . GLY B 1 31 ? -12.758 16.062 6.629 1 88.38 31 GLY B N 1
ATOM 1423 C CA . GLY B 1 31 ? -12.148 16.438 7.895 1 88.38 31 GLY B CA 1
ATOM 1424 C C . GLY B 1 31 ? -11.781 15.258 8.766 1 88.38 31 GLY B C 1
ATOM 1425 O O . GLY B 1 31 ? -11.289 15.43 9.883 1 88.38 31 GLY B O 1
ATOM 1426 N N . SER B 1 32 ? -12.039 14.047 8.32 1 92.19 32 SER B N 1
ATOM 1427 C CA . SER B 1 32 ? -11.812 12.875 9.156 1 92.19 32 SER B CA 1
ATOM 1428 C C . SER B 1 32 ? -11.008 11.812 8.414 1 92.19 32 SER B C 1
ATOM 1430 O O . SER B 1 32 ? -11.484 11.242 7.43 1 92.19 32 SER B O 1
ATOM 1432 N N . PRO B 1 33 ? -9.844 11.477 8.992 1 94 33 PRO B N 1
ATOM 1433 C CA . PRO B 1 33 ? -9.062 10.406 8.367 1 94 33 PRO B CA 1
ATOM 1434 C C . PRO B 1 33 ? -9.75 9.047 8.445 1 94 33 PRO B C 1
ATOM 1436 O O . PRO B 1 33 ? -9.633 8.234 7.531 1 94 33 PRO B O 1
ATOM 1439 N N . ILE B 1 34 ? -10.445 8.805 9.5 1 95.44 34 ILE B N 1
ATOM 1440 C CA . ILE B 1 34 ? -11.125 7.531 9.68 1 95.44 34 ILE B CA 1
ATOM 1441 C C . ILE B 1 34 ? -12.258 7.402 8.664 1 95.44 34 ILE B C 1
ATOM 1443 O O . ILE B 1 34 ? -12.398 6.367 8.008 1 95.44 34 ILE B O 1
ATOM 1447 N N . LEU B 1 35 ? -13.016 8.445 8.547 1 94.19 35 LEU B N 1
ATOM 1448 C CA . LEU B 1 35 ? -14.125 8.422 7.602 1 94.19 35 LEU B CA 1
ATOM 1449 C C . LEU B 1 35 ? -13.609 8.312 6.172 1 94.19 35 LEU B C 1
ATOM 1451 O O . LEU B 1 35 ? -14.195 7.605 5.348 1 94.19 35 LEU B O 1
ATOM 1455 N N . SER B 1 36 ? -12.539 9.023 5.875 1 95.44 36 SER B N 1
ATOM 1456 C CA . SER B 1 36 ? -11.938 8.93 4.551 1 95.44 36 SER B CA 1
ATOM 1457 C C . SER B 1 36 ? -11.484 7.508 4.25 1 95.44 36 SER B C 1
ATOM 1459 O O . SER B 1 36 ? -11.734 6.988 3.16 1 95.44 36 SER B O 1
ATOM 1461 N N . SER B 1 37 ? -10.867 6.863 5.219 1 97.75 37 SER B N 1
ATOM 1462 C CA . SER B 1 37 ? -10.43 5.48 5.066 1 97.75 37 SER B CA 1
ATOM 1463 C C . SER B 1 37 ? -11.617 4.547 4.859 1 97.75 37 SER B C 1
ATOM 1465 O O . SER B 1 37 ? -11.562 3.639 4.027 1 97.75 37 SER B O 1
ATOM 1467 N N . LEU B 1 38 ? -12.633 4.793 5.66 1 97.38 38 LEU B N 1
ATOM 1468 C CA . LEU B 1 38 ? -13.836 3.971 5.578 1 97.38 38 LEU B CA 1
ATOM 1469 C C . LEU B 1 38 ? -14.461 4.062 4.191 1 97.38 38 LEU B C 1
ATOM 1471 O O . LEU B 1 38 ? -14.828 3.043 3.602 1 97.38 38 LEU B O 1
ATOM 1475 N N . ILE B 1 39 ? -14.562 5.238 3.691 1 96.94 39 ILE B N 1
ATOM 1476 C CA . ILE B 1 39 ? -15.125 5.438 2.361 1 96.94 39 ILE B CA 1
ATOM 1477 C C . ILE B 1 39 ? -14.266 4.727 1.322 1 96.94 39 ILE B C 1
ATOM 1479 O O . ILE B 1 39 ? -14.789 4.047 0.434 1 96.94 39 ILE B O 1
ATOM 1483 N N . SER B 1 40 ? -12.984 4.824 1.398 1 97.94 40 SER B N 1
ATOM 1484 C CA . SER B 1 40 ? -12.062 4.172 0.472 1 97.94 40 SER B CA 1
ATOM 1485 C C . SER B 1 40 ? -12.242 2.656 0.491 1 97.94 40 SER B C 1
ATOM 1487 O O . SER B 1 40 ? -12.398 2.031 -0.559 1 97.94 40 SER B O 1
ATOM 1489 N N . PHE B 1 41 ? -12.281 2.064 1.653 1 98.62 41 PHE B N 1
ATOM 1490 C CA . PHE B 1 41 ? -12.43 0.619 1.771 1 98.62 41 PHE B CA 1
ATOM 1491 C C . PHE B 1 41 ? -13.812 0.177 1.324 1 98.62 41 PHE B C 1
ATOM 1493 O O . PHE B 1 41 ? -13.969 -0.885 0.719 1 98.62 41 PHE B O 1
ATOM 1500 N N . ALA B 1 42 ? -14.805 0.965 1.63 1 98.38 42 ALA B N 1
ATOM 1501 C CA . ALA B 1 42 ? -16.156 0.635 1.206 1 98.38 42 ALA B CA 1
ATOM 1502 C C . ALA B 1 42 ? -16.281 0.636 -0.316 1 98.38 42 ALA B C 1
ATOM 1504 O O . ALA B 1 42 ? -16.859 -0.282 -0.902 1 98.38 42 ALA B O 1
ATOM 1505 N N . VAL B 1 43 ? -15.766 1.684 -0.898 1 98.31 43 VAL B N 1
ATOM 1506 C CA . VAL B 1 43 ? -15.781 1.768 -2.355 1 98.31 43 VAL B CA 1
ATOM 1507 C C . VAL B 1 43 ? -15.023 0.583 -2.951 1 98.31 43 VAL B C 1
ATOM 1509 O O . VAL B 1 43 ? -15.5 -0.054 -3.895 1 98.31 43 VAL B O 1
ATOM 1512 N N . GLY B 1 44 ? -13.852 0.273 -2.367 1 98.38 44 GLY B N 1
ATOM 1513 C CA . GLY B 1 44 ? -13.109 -0.893 -2.822 1 98.38 44 GLY B CA 1
ATOM 1514 C C . GLY B 1 44 ? -13.891 -2.188 -2.68 1 98.38 44 GLY B C 1
ATOM 1515 O O . GLY B 1 44 ? -13.859 -3.033 -3.576 1 98.38 44 GLY B O 1
ATOM 1516 N N . THR B 1 45 ? -14.555 -2.328 -1.624 1 98.56 45 THR B N 1
ATOM 1517 C CA . THR B 1 45 ? -15.359 -3.52 -1.374 1 98.56 45 THR B CA 1
ATOM 1518 C C . THR B 1 45 ? -16.469 -3.65 -2.412 1 98.56 45 THR B C 1
ATOM 1520 O O . THR B 1 45 ? -16.703 -4.734 -2.945 1 98.56 45 THR B O 1
ATOM 1523 N N . ILE B 1 46 ? -17.109 -2.568 -2.684 1 98.38 46 ILE B N 1
ATOM 1524 C CA . ILE B 1 46 ? -18.203 -2.568 -3.65 1 98.38 46 ILE B CA 1
ATOM 1525 C C . ILE B 1 46 ? -17.672 -2.955 -5.027 1 98.38 46 ILE B C 1
ATOM 1527 O O . ILE B 1 46 ? -18.25 -3.814 -5.703 1 98.38 46 ILE B O 1
ATOM 1531 N N . VAL B 1 47 ? -16.625 -2.375 -5.449 1 98.19 47 VAL B N 1
ATOM 1532 C CA . VAL B 1 47 ? -16.062 -2.627 -6.77 1 98.19 47 VAL B CA 1
ATOM 1533 C C . VAL B 1 47 ? -15.609 -4.086 -6.867 1 98.19 47 VAL B C 1
ATOM 1535 O O . VAL B 1 47 ? -15.867 -4.75 -7.871 1 98.19 47 VAL B O 1
ATOM 1538 N N . LEU B 1 48 ? -14.969 -4.602 -5.836 1 98 48 LEU B N 1
ATOM 1539 C CA . LEU B 1 48 ? -14.508 -5.984 -5.844 1 98 48 LEU B CA 1
ATOM 1540 C C . LEU B 1 48 ? -15.68 -6.953 -5.828 1 98 48 LEU B C 1
ATOM 1542 O O . LEU B 1 48 ? -15.609 -8.031 -6.426 1 98 48 LEU B O 1
ATOM 1546 N N . THR B 1 49 ? -16.719 -6.594 -5.078 1 97.31 49 THR B N 1
ATOM 1547 C CA . THR B 1 49 ? -17.922 -7.414 -5.086 1 97.31 49 THR B CA 1
ATOM 1548 C C . THR B 1 49 ? -18.5 -7.512 -6.492 1 97.31 49 THR B C 1
ATOM 1550 O O . THR B 1 49 ? -18.812 -8.609 -6.969 1 97.31 49 THR B O 1
ATOM 1553 N N . MET B 1 50 ? -18.625 -6.375 -7.125 1 97.5 50 MET B N 1
ATOM 1554 C CA . MET B 1 50 ? -19.141 -6.355 -8.492 1 97.5 50 MET B CA 1
ATOM 1555 C C . MET B 1 50 ? -18.25 -7.164 -9.422 1 97.5 50 MET B C 1
ATOM 1557 O O . MET B 1 50 ? -18.75 -7.945 -10.242 1 97.5 50 MET B O 1
ATOM 1561 N N . THR B 1 51 ? -17 -7.012 -9.344 1 95.56 51 THR B N 1
ATOM 1562 C CA . THR B 1 51 ? -16.047 -7.738 -10.18 1 95.56 51 THR B CA 1
ATOM 1563 C C . THR B 1 51 ? -16.125 -9.234 -9.914 1 95.56 51 THR B C 1
ATOM 1565 O O . THR B 1 51 ? -16.109 -10.039 -10.852 1 95.56 51 THR B O 1
ATOM 1568 N N . PHE B 1 52 ? -16.219 -9.586 -8.672 1 94.06 52 PHE B N 1
ATOM 1569 C CA . PHE B 1 52 ? -16.312 -11 -8.312 1 94.06 52 PHE B CA 1
ATOM 1570 C C . PHE B 1 52 ? -17.562 -11.633 -8.906 1 94.06 52 PHE B C 1
ATOM 1572 O O . PHE B 1 52 ? -17.5 -12.727 -9.469 1 94.06 52 PHE B O 1
ATOM 1579 N N . PHE B 1 53 ? -18.625 -10.992 -8.75 1 93.44 53 PHE B N 1
ATOM 1580 C CA . PHE B 1 53 ? -19.891 -11.5 -9.297 1 93.44 53 PHE B CA 1
ATOM 1581 C C . PHE B 1 53 ? -19.797 -11.641 -10.812 1 93.44 53 PHE B C 1
ATOM 1583 O O . PHE B 1 53 ? -20.312 -12.609 -11.375 1 93.44 53 PHE B O 1
ATOM 1590 N N . PHE B 1 54 ? -19.203 -10.695 -11.414 1 92.88 54 PHE B N 1
ATOM 1591 C CA . PHE B 1 54 ? -19.031 -10.773 -12.859 1 92.88 54 PHE B CA 1
ATOM 1592 C C . PHE B 1 54 ? -18.203 -11.992 -13.242 1 92.88 54 PHE B C 1
ATOM 1594 O O . PHE B 1 54 ? -18.484 -12.656 -14.242 1 92.88 54 PHE B O 1
ATOM 1601 N N . THR B 1 55 ? -17.188 -12.328 -12.5 1 90.19 55 THR B N 1
ATOM 1602 C CA . THR B 1 55 ? -16.344 -13.477 -12.797 1 90.19 55 THR B CA 1
ATOM 1603 C C . THR B 1 55 ? -17.094 -14.781 -12.555 1 90.19 55 THR B C 1
ATOM 1605 O O . THR B 1 55 ? -16.875 -15.773 -13.25 1 90.19 55 THR B O 1
ATOM 1608 N N . VAL B 1 56 ? -17.922 -14.797 -11.586 1 87 56 VAL B N 1
ATOM 1609 C CA . VAL B 1 56 ? -18.719 -15.984 -11.289 1 87 56 VAL B CA 1
ATOM 1610 C C . VAL B 1 56 ? -19.734 -16.219 -12.422 1 87 56 VAL B C 1
ATOM 1612 O O . VAL B 1 56 ? -19.875 -17.344 -12.906 1 87 56 VAL B O 1
ATOM 1615 N N . LEU B 1 57 ? -20.344 -15.219 -12.852 1 89.75 57 LEU B N 1
ATOM 1616 C CA . LEU B 1 57 ? -21.344 -15.312 -13.906 1 89.75 57 LEU B CA 1
ATOM 1617 C C . LEU B 1 57 ? -20.719 -15.695 -15.234 1 89.75 57 LEU B C 1
ATOM 1619 O O . LEU B 1 57 ? -21.328 -16.406 -16.047 1 89.75 57 LEU B O 1
ATOM 1623 N N . SER B 1 58 ? -19.5 -15.273 -15.469 1 89.12 58 SER B N 1
ATOM 1624 C CA . SER B 1 58 ? -18.812 -15.555 -16.719 1 89.12 58 SER B CA 1
ATOM 1625 C C . SER B 1 58 ? -18.188 -16.953 -16.703 1 89.12 58 SER B C 1
ATOM 1627 O O . SER B 1 58 ? -17.641 -17.406 -17.719 1 89.12 58 SER B O 1
ATOM 1629 N N . GLY B 1 59 ? -18.234 -17.703 -15.602 1 80.69 59 GLY B N 1
ATOM 1630 C CA . GLY B 1 59 ? -17.703 -19.047 -15.484 1 80.69 59 GLY B CA 1
ATOM 1631 C C . GLY B 1 59 ? -16.219 -19.078 -15.18 1 80.69 59 GLY B C 1
ATOM 1632 O O . GLY B 1 59 ? -15.609 -20.156 -15.148 1 80.69 59 GLY B O 1
ATOM 1633 N N . SER B 1 60 ? -15.625 -18.016 -15.117 1 75.81 60 SER B N 1
ATOM 1634 C CA . SER B 1 60 ? -14.18 -17.953 -14.891 1 75.81 60 SER B CA 1
ATOM 1635 C C . SER B 1 60 ? -13.836 -18.312 -13.445 1 75.81 60 SER B C 1
ATOM 1637 O O . SER B 1 60 ? -12.703 -18.703 -13.148 1 75.81 60 SER B O 1
ATOM 1639 N N . SER B 1 61 ? -14.672 -18.062 -12.547 1 68.69 61 SER B N 1
ATOM 1640 C CA . SER B 1 61 ? -14.438 -18.406 -11.148 1 68.69 61 SER B CA 1
ATOM 1641 C C . SER B 1 61 ? -15.414 -19.469 -10.672 1 68.69 61 SER B C 1
ATOM 1643 O O . SER B 1 61 ? -16.578 -19.484 -11.086 1 68.69 61 SER B O 1
ATOM 1645 N N . SER B 1 62 ? -14.836 -20.641 -10.211 1 65.5 62 SER B N 1
ATOM 1646 C CA . SER B 1 62 ? -15.727 -21.688 -9.695 1 65.5 62 SER B CA 1
ATOM 1647 C C . SER B 1 62 ? -16.219 -21.344 -8.297 1 65.5 62 SER B C 1
ATOM 1649 O O . SER B 1 62 ? -15.453 -20.844 -7.465 1 65.5 62 SER B O 1
ATOM 1651 N N . PRO B 1 63 ? -17.516 -21.344 -8.039 1 58.44 63 PRO B N 1
ATOM 1652 C CA . PRO B 1 63 ? -18.062 -21.172 -6.691 1 58.44 63 PRO B CA 1
ATOM 1653 C C . PRO B 1 63 ? -17.391 -22.062 -5.66 1 58.44 63 PRO B C 1
ATOM 1655 O O . PRO B 1 63 ? -17.562 -21.875 -4.453 1 58.44 63 PRO B O 1
ATOM 1658 N N . GLN B 1 64 ? -16.812 -23.156 -6.137 1 59.38 64 GLN B N 1
ATOM 1659 C CA . GLN B 1 64 ? -16.156 -24.078 -5.23 1 59.38 64 GLN B CA 1
ATOM 1660 C C . GLN B 1 64 ? -15.117 -23.359 -4.363 1 59.38 64 GLN B C 1
ATOM 1662 O O . GLN B 1 64 ? -14.664 -23.906 -3.354 1 59.38 64 GLN B O 1
ATOM 1667 N N . ASN B 1 65 ? -14.898 -22.125 -4.676 1 59.44 65 ASN B N 1
ATOM 1668 C CA . ASN B 1 65 ? -13.938 -21.297 -3.943 1 59.44 65 ASN B CA 1
ATOM 1669 C C . ASN B 1 65 ? -14.406 -21.031 -2.516 1 59.44 65 ASN B C 1
ATOM 1671 O O . ASN B 1 65 ? -13.586 -20.953 -1.595 1 59.44 65 ASN B O 1
ATOM 1675 N N . PHE B 1 66 ? -15.734 -21.188 -2.33 1 63.56 66 PHE B N 1
ATOM 1676 C CA . PHE B 1 66 ? -16.281 -20.953 -0.994 1 63.56 66 PHE B CA 1
ATOM 1677 C C . PHE B 1 66 ? -16.062 -22.172 -0.108 1 63.56 66 PHE B C 1
ATOM 1679 O O . PHE B 1 66 ? -15.953 -22.047 1.113 1 63.56 66 PHE B O 1
ATOM 1686 N N . ILE B 1 67 ? -15.922 -23.359 -0.73 1 60.59 67 ILE B N 1
ATOM 1687 C CA . ILE B 1 67 ? -15.727 -24.594 0.029 1 60.59 67 ILE B CA 1
ATOM 1688 C C . ILE B 1 67 ? -14.344 -24.594 0.665 1 60.59 67 ILE B C 1
ATOM 1690 O O . ILE B 1 67 ? -14.164 -25.062 1.79 1 60.59 67 ILE B O 1
ATOM 1694 N N . ASN B 1 68 ? -13.555 -23.875 0.138 1 73.81 68 ASN B N 1
ATOM 1695 C CA . ASN B 1 68 ? -12.18 -23.922 0.628 1 73.81 68 ASN B CA 1
ATOM 1696 C C . ASN B 1 68 ? -11.969 -22.938 1.784 1 73.81 68 ASN B C 1
ATOM 1698 O O . ASN B 1 68 ? -10.898 -22.922 2.398 1 73.81 68 ASN B O 1
ATOM 1702 N N . ILE B 1 69 ? -13.07 -22.266 2.1 1 75.31 69 ILE B N 1
ATOM 1703 C CA . ILE B 1 69 ? -12.953 -21.328 3.211 1 75.31 69 ILE B CA 1
ATOM 1704 C C . ILE B 1 69 ? -12.859 -22.094 4.527 1 75.31 69 ILE B C 1
ATOM 1706 O O . ILE B 1 69 ? -12.227 -21.625 5.48 1 75.31 69 ILE B O 1
ATOM 1710 N N . LYS B 1 70 ? -13.281 -23.359 4.492 1 78.06 70 LYS B N 1
ATOM 1711 C CA . LYS B 1 70 ? -13.25 -24.188 5.695 1 78.06 70 LYS B CA 1
ATOM 1712 C C . LYS B 1 70 ? -11.812 -24.594 6.043 1 78.06 70 LYS B C 1
ATOM 1714 O O . LYS B 1 70 ? -11.508 -24.891 7.199 1 78.06 70 LYS B O 1
ATOM 1719 N N . ASN B 1 71 ? -11.047 -24.547 5.105 1 85.25 71 ASN B N 1
ATOM 1720 C CA . ASN B 1 71 ? -9.664 -24.953 5.32 1 85.25 71 ASN B CA 1
ATOM 1721 C C . ASN B 1 71 ? -8.773 -23.75 5.613 1 85.25 71 ASN B C 1
ATOM 1723 O O . ASN B 1 71 ? -7.551 -23.828 5.457 1 85.25 71 ASN B O 1
ATOM 1727 N N . THR B 1 72 ? -9.453 -22.641 6.023 1 91.56 72 THR B N 1
ATOM 1728 C CA . THR B 1 72 ? -8.672 -21.438 6.309 1 91.56 72 THR B CA 1
ATOM 1729 C C . THR B 1 72 ? -8.547 -21.234 7.816 1 91.56 72 THR B C 1
ATOM 1731 O O . THR B 1 72 ? -9.336 -21.766 8.594 1 91.56 72 THR B O 1
ATOM 1734 N N . ASN B 1 73 ? -7.473 -20.594 8.305 1 94.06 73 ASN B N 1
ATOM 1735 C CA . ASN B 1 73 ? -7.277 -20.188 9.688 1 94.06 73 ASN B CA 1
ATOM 1736 C C . ASN B 1 73 ? -7.719 -18.734 9.914 1 94.06 73 ASN B C 1
ATOM 1738 O O . ASN B 1 73 ? -7.719 -17.938 8.984 1 94.06 73 ASN B O 1
ATOM 1742 N N . TRP B 1 74 ? -8.039 -18.453 11.141 1 94.19 74 TRP B N 1
ATOM 1743 C CA . TRP B 1 74 ? -8.602 -17.141 11.469 1 94.19 74 TRP B CA 1
ATOM 1744 C C . TRP B 1 74 ? -7.609 -16.031 11.133 1 94.19 74 TRP B C 1
ATOM 1746 O O . TRP B 1 74 ? -8.008 -14.922 10.75 1 94.19 74 TRP B O 1
ATOM 1756 N N . TRP B 1 75 ? -6.355 -16.234 11.25 1 95.38 75 TRP B N 1
ATOM 1757 C CA . TRP B 1 75 ? -5.352 -15.195 11.047 1 95.38 75 TRP B CA 1
ATOM 1758 C C . TRP B 1 75 ? -5.262 -14.789 9.578 1 95.38 75 TRP B C 1
ATOM 1760 O O . TRP B 1 75 ? -4.742 -13.719 9.25 1 95.38 75 TRP B O 1
ATOM 1770 N N . MET B 1 76 ? -5.773 -15.586 8.711 1 95.88 76 MET B N 1
ATOM 1771 C CA . MET B 1 76 ? -5.703 -15.328 7.273 1 95.88 76 MET B CA 1
ATOM 1772 C C . MET B 1 76 ? -6.68 -14.227 6.867 1 95.88 76 MET B C 1
ATOM 1774 O O . MET B 1 76 ? -6.605 -13.703 5.758 1 95.88 76 MET B O 1
ATOM 1778 N N . PHE B 1 77 ? -7.559 -13.852 7.793 1 96.12 77 PHE B N 1
ATOM 1779 C CA . PHE B 1 77 ? -8.539 -12.82 7.496 1 96.12 77 PHE B CA 1
ATOM 1780 C C . PHE B 1 77 ? -8.094 -11.469 8.047 1 96.12 77 PHE B C 1
ATOM 1782 O O . PHE B 1 77 ? -8.789 -10.469 7.891 1 96.12 77 PHE B O 1
ATOM 1789 N N . THR B 1 78 ? -6.859 -11.414 8.547 1 97.44 78 THR B N 1
ATOM 1790 C CA . THR B 1 78 ? -6.422 -10.203 9.234 1 97.44 78 THR B CA 1
ATOM 1791 C C . THR B 1 78 ? -5.77 -9.234 8.25 1 97.44 78 THR B C 1
ATOM 1793 O O . THR B 1 78 ? -5.359 -8.141 8.633 1 97.44 78 THR B O 1
ATOM 1796 N N . GLY B 1 79 ? -5.633 -9.633 7 1 97.44 79 GLY B N 1
ATOM 1797 C CA . GLY B 1 79 ? -5.059 -8.742 6.004 1 97.44 79 GLY B CA 1
ATOM 1798 C C . GLY B 1 79 ? -5.785 -7.414 5.906 1 97.44 79 GLY B C 1
ATOM 1799 O O . GLY B 1 79 ? -5.148 -6.359 5.828 1 97.44 79 GLY B O 1
ATOM 1800 N N . GLY B 1 80 ? -7.074 -7.492 5.914 1 97.5 80 GLY B N 1
ATOM 1801 C CA . GLY B 1 80 ? -7.891 -6.293 5.824 1 97.5 80 GLY B CA 1
ATOM 1802 C C . GLY B 1 80 ? -7.621 -5.305 6.945 1 97.5 80 GLY B C 1
ATOM 1803 O O . GLY B 1 80 ? -7.645 -4.09 6.73 1 97.5 80 GLY B O 1
ATOM 1804 N N . LEU B 1 81 ? -7.359 -5.82 8.164 1 98.12 81 LEU B N 1
ATOM 1805 C CA . LEU B 1 81 ? -7.039 -4.98 9.312 1 98.12 81 LEU B CA 1
ATOM 1806 C C . LEU B 1 81 ? -5.738 -4.219 9.078 1 98.12 81 LEU B C 1
ATOM 1808 O O . LEU B 1 81 ? -5.648 -3.027 9.391 1 98.12 81 LEU B O 1
ATOM 1812 N N . LEU B 1 82 ? -4.785 -4.863 8.586 1 98.44 82 LEU B N 1
ATOM 1813 C CA . LEU B 1 82 ? -3.488 -4.254 8.297 1 98.44 82 LEU B CA 1
ATOM 1814 C C . LEU B 1 82 ? -3.607 -3.201 7.203 1 98.44 82 LEU B C 1
ATOM 1816 O O . LEU B 1 82 ? -2.994 -2.135 7.293 1 98.44 82 LEU B O 1
ATOM 1820 N N . GLY B 1 83 ? -4.434 -3.502 6.211 1 98.06 83 GLY B N 1
ATOM 1821 C CA . GLY B 1 83 ? -4.676 -2.529 5.156 1 98.06 83 GLY B CA 1
ATOM 1822 C C . GLY B 1 83 ? -5.379 -1.277 5.652 1 98.06 83 GLY B C 1
ATOM 1823 O O . GLY B 1 83 ? -5.031 -0.165 5.25 1 98.06 83 GLY B O 1
ATOM 1824 N N . ALA B 1 84 ? -6.32 -1.462 6.445 1 98.31 84 ALA B N 1
ATOM 1825 C CA . ALA B 1 84 ? -7.039 -0.337 7.043 1 98.31 84 ALA B CA 1
ATOM 1826 C C . ALA B 1 84 ? -6.098 0.545 7.855 1 98.31 84 ALA B C 1
ATOM 1828 O O . ALA B 1 84 ? -6.168 1.774 7.781 1 98.31 84 ALA B O 1
ATOM 1829 N N . PHE B 1 85 ? -5.25 -0.086 8.633 1 98.38 85 PHE B N 1
ATOM 1830 C CA . PHE B 1 85 ? -4.258 0.644 9.414 1 98.38 85 PHE B CA 1
ATOM 1831 C C . PHE B 1 85 ? -3.338 1.448 8.508 1 98.38 85 PHE B C 1
ATOM 1833 O O . PHE B 1 85 ? -3.045 2.613 8.789 1 98.38 85 PHE B O 1
ATOM 1840 N N . TYR B 1 86 ? -2.889 0.843 7.453 1 98.44 86 TYR B N 1
ATOM 1841 C CA . TYR B 1 86 ? -2.012 1.515 6.5 1 98.44 86 TYR B CA 1
ATOM 1842 C C . TYR B 1 86 ? -2.693 2.738 5.898 1 98.44 86 TYR B C 1
ATOM 1844 O O . TYR B 1 86 ? -2.119 3.828 5.879 1 98.44 86 TYR B O 1
ATOM 1852 N N . ILE B 1 87 ? -3.885 2.555 5.406 1 97.88 87 ILE B N 1
ATOM 1853 C CA . ILE B 1 87 ? -4.582 3.645 4.734 1 97.88 87 ILE B CA 1
ATOM 1854 C C . ILE B 1 87 ? -4.855 4.773 5.727 1 97.88 87 ILE B C 1
ATOM 1856 O O . ILE B 1 87 ? -4.629 5.945 5.418 1 97.88 87 ILE B O 1
ATOM 1860 N N . PHE B 1 88 ? -5.293 4.441 6.914 1 97.62 88 PHE B N 1
ATOM 1861 C CA . PHE B 1 88 ? -5.516 5.449 7.945 1 97.62 88 PHE B CA 1
ATOM 1862 C C . PHE B 1 88 ? -4.234 6.23 8.219 1 97.62 88 PHE B C 1
ATOM 1864 O O . PHE B 1 88 ? -4.246 7.465 8.234 1 97.62 88 PHE B O 1
ATOM 1871 N N . THR B 1 89 ? -3.162 5.516 8.438 1 98 89 THR B N 1
ATOM 1872 C CA . THR B 1 89 ? -1.891 6.121 8.812 1 98 89 THR B CA 1
ATOM 1873 C C . THR B 1 89 ? -1.392 7.059 7.715 1 98 89 THR B C 1
ATOM 1875 O O . THR B 1 89 ? -0.908 8.156 8 1 98 89 THR B O 1
ATOM 1878 N N . THR B 1 90 ? -1.556 6.648 6.473 1 96.69 90 THR B N 1
ATOM 1879 C CA . THR B 1 90 ? -1.032 7.465 5.383 1 96.69 90 THR B CA 1
ATOM 1880 C C . THR B 1 90 ? -1.874 8.727 5.199 1 96.69 90 THR B C 1
ATOM 1882 O O . THR B 1 90 ? -1.34 9.797 4.914 1 96.69 90 THR B O 1
ATOM 1885 N N . ILE B 1 91 ? -3.154 8.609 5.395 1 95.44 91 ILE B N 1
ATOM 1886 C CA . ILE B 1 91 ? -4.027 9.781 5.305 1 95.44 91 ILE B CA 1
ATOM 1887 C C . ILE B 1 91 ? -3.719 10.742 6.445 1 95.44 91 ILE B C 1
ATOM 1889 O O . ILE B 1 91 ? -3.736 11.961 6.258 1 95.44 91 ILE B O 1
ATOM 1893 N N . PHE B 1 92 ? -3.404 10.172 7.523 1 94.75 92 PHE B N 1
ATOM 1894 C CA . PHE B 1 92 ? -3.188 10.938 8.75 1 94.75 92 PHE B CA 1
ATOM 1895 C C . PHE B 1 92 ? -1.812 11.594 8.734 1 94.75 92 PHE B C 1
ATOM 1897 O O . PHE B 1 92 ? -1.668 12.75 9.141 1 94.75 92 PHE B O 1
ATOM 1904 N N . THR B 1 93 ? -0.836 10.953 8.234 1 95.12 93 THR B N 1
ATOM 1905 C CA . THR B 1 93 ? 0.546 11.375 8.414 1 95.12 93 THR B CA 1
ATOM 1906 C C . THR B 1 93 ? 1.023 12.195 7.215 1 95.12 93 THR B C 1
ATOM 1908 O O . THR B 1 93 ? 1.866 13.078 7.359 1 95.12 93 THR B O 1
ATOM 1911 N N . SER B 1 94 ? 0.537 11.953 6.035 1 92.81 94 SER B N 1
ATOM 1912 C CA . SER B 1 94 ? 1.067 12.562 4.82 1 92.81 94 SER B CA 1
ATOM 1913 C C . SER B 1 94 ? 0.964 14.078 4.875 1 92.81 94 SER B C 1
ATOM 1915 O O . SER B 1 94 ? 1.899 14.781 4.488 1 92.81 94 SER B O 1
ATOM 1917 N N . PRO B 1 95 ? -0.096 14.672 5.383 1 89.81 95 PRO B N 1
ATOM 1918 C CA . PRO B 1 95 ? -0.156 16.125 5.453 1 89.81 95 PRO B CA 1
ATOM 1919 C C . PRO B 1 95 ? 0.788 16.719 6.5 1 89.81 95 PRO B C 1
ATOM 1921 O O . PRO B 1 95 ? 1.076 17.906 6.48 1 89.81 95 PRO B O 1
ATOM 1924 N N . LYS B 1 96 ? 1.261 15.922 7.379 1 90.69 96 LYS B N 1
ATOM 1925 C CA . LYS B 1 96 ? 2.09 16.406 8.477 1 90.69 96 LYS B CA 1
ATOM 1926 C C . LYS B 1 96 ? 3.568 16.375 8.109 1 90.69 96 LYS B C 1
ATOM 1928 O O . LYS B 1 96 ? 4.324 17.281 8.484 1 90.69 96 LYS B O 1
ATOM 1933 N N . ILE B 1 97 ? 3.973 15.406 7.344 1 90.38 97 ILE B N 1
ATOM 1934 C CA . ILE B 1 97 ? 5.414 15.273 7.164 1 90.38 97 ILE B CA 1
ATOM 1935 C C . ILE B 1 97 ? 5.754 15.266 5.676 1 90.38 97 ILE B C 1
ATOM 1937 O O . ILE B 1 97 ? 6.926 15.258 5.297 1 90.38 97 ILE B O 1
ATOM 1941 N N . GLY B 1 98 ? 4.773 15.227 4.805 1 89.56 98 GLY B N 1
ATOM 1942 C CA . GLY B 1 98 ? 4.988 15.203 3.367 1 89.56 98 GLY B CA 1
ATOM 1943 C C . GLY B 1 98 ? 4.992 13.805 2.781 1 89.56 98 GLY B C 1
ATOM 1944 O O . GLY B 1 98 ? 5.246 12.828 3.492 1 89.56 98 GLY B O 1
ATOM 1945 N N . PHE B 1 99 ? 4.766 13.695 1.473 1 93.31 99 PHE B N 1
ATOM 1946 C CA . PHE B 1 99 ? 4.656 12.406 0.797 1 93.31 99 PHE B CA 1
ATOM 1947 C C . PHE B 1 99 ? 6.012 11.711 0.739 1 93.31 99 PHE B C 1
ATOM 1949 O O . PHE B 1 99 ? 6.121 10.523 1.06 1 93.31 99 PHE B O 1
ATOM 1956 N N . ALA B 1 100 ? 6.965 12.453 0.367 1 91.19 100 ALA B N 1
ATOM 1957 C CA . ALA B 1 100 ? 8.289 11.852 0.188 1 91.19 100 ALA B CA 1
ATOM 1958 C C . ALA B 1 100 ? 8.797 11.258 1.495 1 91.19 100 ALA B C 1
ATOM 1960 O O . ALA B 1 100 ? 9.305 10.133 1.515 1 91.19 100 ALA B O 1
ATOM 1961 N N . ASN B 1 101 ? 8.656 12 2.529 1 91.19 101 ASN B N 1
ATOM 1962 C CA . ASN B 1 101 ? 9.094 11.516 3.836 1 91.19 101 ASN B CA 1
ATOM 1963 C C . ASN B 1 101 ? 8.273 10.305 4.285 1 91.19 101 ASN B C 1
ATOM 1965 O O . ASN B 1 101 ? 8.836 9.32 4.766 1 91.19 101 ASN B O 1
ATOM 1969 N N . MET B 1 102 ? 7.047 10.414 4.148 1 94.12 102 MET B N 1
ATOM 1970 C CA . MET B 1 102 ? 6.164 9.328 4.555 1 94.12 102 MET B CA 1
ATOM 1971 C C . MET B 1 102 ? 6.457 8.062 3.762 1 94.12 102 MET B C 1
ATOM 1973 O O . MET B 1 102 ? 6.719 7.004 4.344 1 94.12 102 MET B O 1
ATOM 1977 N N . PHE B 1 103 ? 6.531 8.141 2.445 1 95.75 103 PHE B N 1
ATOM 1978 C CA . PHE B 1 103 ? 6.691 6.949 1.622 1 95.75 103 PHE B CA 1
ATOM 1979 C C . PHE B 1 103 ? 8.094 6.375 1.77 1 95.75 103 PHE B C 1
ATOM 1981 O O . PHE B 1 103 ? 8.281 5.156 1.703 1 95.75 103 PHE B O 1
ATOM 1988 N N . SER B 1 104 ? 9.062 7.23 1.959 1 94.38 104 SER B N 1
ATOM 1989 C CA . SER B 1 104 ? 10.398 6.684 2.158 1 94.38 104 SER B CA 1
ATOM 1990 C C . SER B 1 104 ? 10.453 5.785 3.391 1 94.38 104 SER B C 1
ATOM 1992 O O . SER B 1 104 ? 11.109 4.746 3.379 1 94.38 104 SER B O 1
ATOM 1994 N N . LEU B 1 105 ? 9.789 6.129 4.445 1 95.12 105 LEU B N 1
ATOM 1995 C CA . LEU B 1 105 ? 9.758 5.309 5.652 1 95.12 105 LEU B CA 1
ATOM 1996 C C . LEU B 1 105 ? 8.914 4.059 5.438 1 95.12 105 LEU B C 1
ATOM 1998 O O . LEU B 1 105 ? 9.273 2.973 5.895 1 95.12 105 LEU B O 1
ATOM 2002 N N . VAL B 1 106 ? 7.801 4.211 4.785 1 97.38 106 VAL B N 1
ATOM 2003 C CA . VAL B 1 106 ? 6.973 3.064 4.422 1 97.38 106 VAL B CA 1
ATOM 2004 C C . VAL B 1 106 ? 7.797 2.066 3.611 1 97.38 106 VAL B C 1
ATOM 2006 O O . VAL B 1 106 ? 7.762 0.863 3.875 1 97.38 106 VAL B O 1
ATOM 2009 N N . ILE B 1 107 ? 8.539 2.551 2.621 1 96.38 107 ILE B N 1
ATOM 2010 C CA . ILE B 1 107 ? 9.383 1.74 1.75 1 96.38 107 ILE B CA 1
ATOM 2011 C C . ILE B 1 107 ? 10.398 0.969 2.59 1 96.38 107 ILE B C 1
ATOM 2013 O O . ILE B 1 107 ? 10.633 -0.219 2.355 1 96.38 107 ILE B O 1
ATOM 2017 N N . CYS B 1 108 ? 10.969 1.604 3.531 1 94.44 108 CYS B N 1
ATOM 2018 C CA . CYS B 1 108 ? 11.93 0.958 4.418 1 94.44 108 CYS B CA 1
ATOM 2019 C C . CYS B 1 108 ? 11.305 -0.241 5.117 1 94.44 108 CYS B C 1
ATOM 2021 O O . CYS B 1 108 ? 11.859 -1.343 5.086 1 94.44 108 CYS B O 1
ATOM 2023 N N . GLY B 1 109 ? 10.234 -0.052 5.699 1 95.19 109 GLY B N 1
ATOM 2024 C CA . GLY B 1 109 ? 9.539 -1.15 6.348 1 95.19 109 GLY B CA 1
ATOM 2025 C C . GLY B 1 109 ? 9.133 -2.252 5.387 1 95.19 109 GLY B C 1
ATOM 2026 O O . GLY B 1 109 ? 9.25 -3.438 5.707 1 95.19 109 GLY B O 1
ATOM 2027 N N . GLN B 1 110 ? 8.719 -1.881 4.207 1 96.19 110 GLN B N 1
ATOM 2028 C CA . GLN B 1 110 ? 8.266 -2.826 3.193 1 96.19 110 GLN B CA 1
ATOM 2029 C C . GLN B 1 110 ? 9.406 -3.746 2.752 1 96.19 110 GLN B C 1
ATOM 2031 O O . GLN B 1 110 ? 9.25 -4.969 2.734 1 96.19 110 GLN B O 1
ATOM 2036 N N . ILE B 1 111 ? 10.508 -3.156 2.424 1 93.12 111 ILE B N 1
ATOM 2037 C CA . ILE B 1 111 ? 11.578 -3.934 1.814 1 93.12 111 ILE B CA 1
ATOM 2038 C C . ILE B 1 111 ? 12.211 -4.852 2.859 1 93.12 111 ILE B C 1
ATOM 2040 O O . ILE B 1 111 ? 12.602 -5.98 2.549 1 93.12 111 ILE B O 1
ATOM 2044 N N . ILE B 1 112 ? 12.352 -4.43 4.059 1 92.81 112 ILE B N 1
ATOM 2045 C CA . ILE B 1 112 ? 12.922 -5.246 5.125 1 92.81 112 ILE B CA 1
ATOM 2046 C C . ILE B 1 112 ? 12.109 -6.531 5.277 1 92.81 112 ILE B C 1
ATOM 2048 O O . ILE B 1 112 ? 12.664 -7.629 5.246 1 92.81 112 ILE B O 1
ATOM 2052 N N . LEU B 1 113 ? 10.875 -6.438 5.371 1 94.38 113 LEU B N 1
ATOM 2053 C CA . LEU B 1 113 ? 10.031 -7.609 5.555 1 94.38 113 LEU B CA 1
ATOM 2054 C C . LEU B 1 113 ? 9.953 -8.43 4.273 1 94.38 113 LEU B C 1
ATOM 2056 O O . LEU B 1 113 ? 9.906 -9.664 4.32 1 94.38 113 LEU B O 1
ATOM 2060 N N . ALA B 1 114 ? 9.945 -7.762 3.143 1 93.69 114 ALA B N 1
ATOM 2061 C CA . ALA B 1 114 ? 9.891 -8.461 1.863 1 93.69 114 ALA B CA 1
ATOM 2062 C C . ALA B 1 114 ? 11.078 -9.414 1.711 1 93.69 114 ALA B C 1
ATOM 2064 O O . ALA B 1 114 ? 10.906 -10.562 1.288 1 93.69 114 ALA B O 1
ATOM 2065 N N . VAL B 1 115 ? 12.227 -8.977 2.072 1 89.69 115 VAL B N 1
ATOM 2066 C CA . VAL B 1 115 ? 13.445 -9.773 1.953 1 89.69 115 VAL B CA 1
ATOM 2067 C C . VAL B 1 115 ? 13.414 -10.93 2.953 1 89.69 115 VAL B C 1
ATOM 2069 O O . VAL B 1 115 ? 13.805 -12.047 2.631 1 89.69 115 VAL B O 1
ATOM 2072 N N . ILE B 1 116 ? 12.961 -10.648 4.098 1 90.81 116 ILE B N 1
ATOM 2073 C CA . ILE B 1 116 ? 12.844 -11.688 5.117 1 90.81 116 ILE B CA 1
ATOM 2074 C C . ILE B 1 116 ? 11.875 -12.773 4.648 1 90.81 116 ILE B C 1
ATOM 2076 O O . ILE B 1 116 ? 12.172 -13.961 4.758 1 90.81 116 ILE B O 1
ATOM 2080 N N . PHE B 1 117 ? 10.773 -12.391 4.098 1 91.94 117 PHE B N 1
ATOM 2081 C CA . PHE B 1 117 ? 9.773 -13.336 3.611 1 91.94 117 PHE B CA 1
ATOM 2082 C C . PHE B 1 117 ? 10.344 -14.18 2.475 1 91.94 117 PHE B C 1
ATOM 2084 O O . PHE B 1 117 ? 10.156 -15.398 2.445 1 91.94 117 PHE B O 1
ATOM 2091 N N . ASP B 1 118 ? 11.047 -13.562 1.582 1 88.5 118 ASP B N 1
ATOM 2092 C CA . ASP B 1 118 ? 11.625 -14.273 0.449 1 88.5 118 ASP B CA 1
ATOM 2093 C C . ASP B 1 118 ? 12.711 -15.25 0.908 1 88.5 118 ASP B C 1
ATOM 2095 O O . ASP B 1 118 ? 12.805 -16.359 0.399 1 88.5 118 ASP B O 1
ATOM 2099 N N . HIS B 1 119 ? 13.516 -14.836 1.831 1 85.56 119 HIS B N 1
ATOM 2100 C CA . HIS B 1 119 ? 14.656 -15.633 2.275 1 85.56 119 HIS B CA 1
ATOM 2101 C C . HIS B 1 119 ? 14.195 -16.906 2.984 1 85.56 119 HIS B C 1
ATOM 2103 O O . HIS B 1 119 ? 14.766 -17.969 2.768 1 85.56 119 HIS B O 1
ATOM 2109 N N . PHE B 1 120 ? 13.156 -16.844 3.748 1 88.88 120 PHE B N 1
ATOM 2110 C CA . PHE B 1 120 ? 12.719 -17.969 4.551 1 88.88 120 PHE B CA 1
ATOM 2111 C C . PHE B 1 120 ? 11.539 -18.688 3.891 1 88.88 120 PHE B C 1
ATOM 2113 O O . PHE B 1 120 ? 11.102 -19.734 4.363 1 88.88 120 PHE B O 1
ATOM 2120 N N . GLY B 1 121 ? 11.07 -18.141 2.883 1 87 121 GLY B N 1
ATOM 2121 C CA . GLY B 1 121 ? 9.922 -18.734 2.203 1 87 121 GLY B CA 1
ATOM 2122 C C . GLY B 1 121 ? 8.656 -18.688 3.031 1 87 121 GLY B C 1
ATOM 2123 O O . GLY B 1 121 ? 7.926 -19.688 3.105 1 87 121 GLY B O 1
ATOM 2124 N N . LEU B 1 122 ? 8.531 -17.578 3.65 1 87.19 122 LEU B N 1
ATOM 2125 C CA . LEU B 1 122 ? 7.371 -17.438 4.527 1 87.19 122 LEU B CA 1
ATOM 2126 C C . LEU B 1 122 ? 6.133 -17.031 3.736 1 87.19 122 LEU B C 1
ATOM 2128 O O . LEU B 1 122 ? 6.246 -16.422 2.67 1 87.19 122 LEU B O 1
ATOM 2132 N N . LEU B 1 123 ? 4.988 -17.453 4.227 1 86.06 123 LEU B N 1
ATOM 2133 C CA . LEU B 1 123 ? 3.682 -17.062 3.713 1 86.06 123 LEU B CA 1
ATOM 2134 C C . LEU B 1 123 ? 3.527 -17.469 2.248 1 86.06 123 LEU B C 1
ATOM 2136 O O . LEU B 1 123 ? 3.174 -16.625 1.409 1 86.06 123 LEU B O 1
ATOM 2140 N N . GLY B 1 124 ? 3.816 -18.672 1.98 1 70.94 124 GLY B N 1
ATOM 2141 C CA . GLY B 1 124 ? 3.521 -19.312 0.708 1 70.94 124 GLY B CA 1
ATOM 2142 C C . GLY B 1 124 ? 4.5 -18.938 -0.389 1 70.94 124 GLY B C 1
ATOM 2143 O O . GLY B 1 124 ? 4.297 -19.297 -1.554 1 70.94 124 GLY B O 1
ATOM 2144 N N . ASN B 1 125 ? 5.508 -18.266 0.021 1 74.31 125 ASN B N 1
ATOM 2145 C CA . ASN B 1 125 ? 6.465 -17.859 -1.002 1 74.31 125 ASN B CA 1
ATOM 2146 C C . ASN B 1 125 ? 7.531 -18.922 -1.235 1 74.31 125 ASN B C 1
ATOM 2148 O O . ASN B 1 125 ? 7.816 -19.734 -0.348 1 74.31 125 ASN B O 1
ATOM 2152 N N . GLN B 1 126 ? 7.918 -18.922 -2.461 1 76.75 126 GLN B N 1
ATOM 2153 C CA . GLN B 1 126 ? 9.086 -19.75 -2.744 1 76.75 126 GLN B CA 1
ATOM 2154 C C . GLN B 1 126 ? 10.352 -19.141 -2.148 1 76.75 126 GLN B C 1
ATOM 2156 O O . GLN B 1 126 ? 10.453 -17.922 -2.012 1 76.75 126 GLN B O 1
ATOM 2161 N N . ILE B 1 127 ? 11.219 -20 -1.69 1 77.75 127 ILE B N 1
ATOM 2162 C CA . ILE B 1 127 ? 12.477 -19.531 -1.128 1 77.75 127 ILE B CA 1
ATOM 2163 C C . ILE B 1 127 ? 13.336 -18.906 -2.229 1 77.75 127 ILE B C 1
ATOM 2165 O O . ILE B 1 127 ? 13.602 -19.547 -3.248 1 77.75 127 ILE B O 1
ATOM 2169 N N . HIS B 1 128 ? 13.539 -17.656 -2.195 1 76.44 128 HIS B N 1
ATOM 2170 C CA . HIS B 1 128 ? 14.5 -16.953 -3.035 1 76.44 128 HIS B CA 1
ATOM 2171 C C . HIS B 1 128 ? 15.727 -16.531 -2.23 1 76.44 128 HIS B C 1
ATOM 2173 O O . HIS B 1 128 ? 15.633 -15.656 -1.365 1 76.44 128 HIS B O 1
ATOM 2179 N N . THR B 1 129 ? 16.812 -17.156 -2.559 1 78.56 129 THR B N 1
ATOM 2180 C CA . THR B 1 129 ? 18.016 -16.875 -1.788 1 78.56 129 THR B CA 1
ATOM 2181 C C . THR B 1 129 ? 18.531 -15.469 -2.074 1 78.56 129 THR B C 1
ATOM 2183 O O . THR B 1 129 ? 18.469 -15 -3.213 1 78.56 129 THR B O 1
ATOM 2186 N N . ILE B 1 130 ? 18.844 -14.898 -1.033 1 80.56 130 ILE B N 1
ATOM 2187 C CA . ILE B 1 130 ? 19.422 -13.57 -1.149 1 80.56 130 ILE B CA 1
ATOM 2188 C C . ILE B 1 130 ? 20.891 -13.68 -1.553 1 80.56 130 ILE B C 1
ATOM 2190 O O . ILE B 1 130 ? 21.672 -14.414 -0.922 1 80.56 130 ILE B O 1
ATOM 2194 N N . ASN B 1 131 ? 21.25 -13.062 -2.666 1 87.12 131 ASN B N 1
ATOM 2195 C CA . ASN B 1 131 ? 22.656 -13 -3.084 1 87.12 131 ASN B CA 1
ATOM 2196 C C . ASN B 1 131 ? 23.266 -11.641 -2.762 1 87.12 131 ASN B C 1
ATOM 2198 O O . ASN B 1 131 ? 22.578 -10.734 -2.291 1 87.12 131 ASN B O 1
ATOM 2202 N N . SER B 1 132 ? 24.516 -11.555 -2.926 1 91.75 132 SER B N 1
ATOM 2203 C CA . SER B 1 132 ? 25.266 -10.367 -2.529 1 91.75 132 SER B CA 1
ATOM 2204 C C . SER B 1 132 ? 24.781 -9.141 -3.301 1 91.75 132 SER B C 1
ATOM 2206 O O . SER B 1 132 ? 24.734 -8.039 -2.75 1 91.75 132 SER B O 1
ATOM 2208 N N . LEU B 1 133 ? 24.453 -9.266 -4.43 1 91.62 133 LEU B N 1
ATOM 2209 C CA . LEU B 1 133 ? 24.016 -8.133 -5.242 1 91.62 133 LEU B CA 1
ATOM 2210 C C . LEU B 1 133 ? 22.641 -7.641 -4.785 1 91.62 133 LEU B C 1
ATOM 2212 O O . LEU B 1 133 ? 22.406 -6.434 -4.746 1 91.62 133 LEU B O 1
ATOM 2216 N N . ARG B 1 134 ? 21.797 -8.523 -4.48 1 90.56 134 ARG B N 1
ATOM 2217 C CA . ARG B 1 134 ? 20.5 -8.117 -3.945 1 90.56 134 ARG B CA 1
ATOM 2218 C C . ARG B 1 134 ? 20.672 -7.395 -2.615 1 90.56 134 ARG B C 1
ATOM 2220 O O . ARG B 1 134 ? 19.938 -6.438 -2.33 1 90.56 134 ARG B O 1
ATOM 2227 N N . VAL B 1 135 ? 21.641 -7.832 -1.871 1 93.06 135 VAL B N 1
ATOM 2228 C CA . VAL B 1 135 ? 21.938 -7.152 -0.613 1 93.06 135 VAL B CA 1
ATOM 2229 C C . VAL B 1 135 ? 22.391 -5.719 -0.891 1 93.06 135 VAL B C 1
ATOM 2231 O O . VAL B 1 135 ? 21.984 -4.789 -0.193 1 93.06 135 VAL B O 1
ATOM 2234 N N . LEU B 1 136 ? 23.141 -5.582 -1.861 1 94.88 136 LEU B N 1
ATOM 2235 C CA . LEU B 1 136 ? 23.578 -4.25 -2.26 1 94.88 136 LEU B CA 1
ATOM 2236 C C . LEU B 1 136 ? 22.375 -3.381 -2.652 1 94.88 136 LEU B C 1
ATOM 2238 O O . LEU B 1 136 ? 22.312 -2.207 -2.281 1 94.88 136 LEU B O 1
ATOM 2242 N N . GLY B 1 137 ? 21.484 -3.93 -3.422 1 94.31 137 GLY B N 1
ATOM 2243 C CA . GLY B 1 137 ? 20.281 -3.207 -3.785 1 94.31 137 GLY B CA 1
ATOM 2244 C C . GLY B 1 137 ? 19.484 -2.74 -2.586 1 94.31 137 GLY B C 1
ATOM 2245 O O . GLY B 1 137 ? 19.016 -1.6 -2.549 1 94.31 137 GLY B O 1
ATOM 2246 N N . ILE B 1 138 ? 19.406 -3.564 -1.626 1 93.38 138 ILE B N 1
ATOM 2247 C CA . ILE B 1 138 ? 18.688 -3.248 -0.398 1 93.38 138 ILE B CA 1
ATOM 2248 C C . ILE B 1 138 ? 19.391 -2.119 0.343 1 93.38 138 ILE B C 1
ATOM 2250 O O . ILE B 1 138 ? 18.75 -1.194 0.844 1 93.38 138 ILE B O 1
ATOM 2254 N N . ILE B 1 139 ? 20.656 -2.195 0.399 1 96 139 ILE B N 1
ATOM 2255 C CA . ILE B 1 139 ? 21.453 -1.168 1.063 1 96 139 ILE B CA 1
ATOM 2256 C C . ILE B 1 139 ? 21.234 0.178 0.377 1 96 139 ILE B C 1
ATOM 2258 O O . ILE B 1 139 ? 21.062 1.201 1.043 1 96 139 ILE B O 1
ATOM 2262 N N . LEU B 1 140 ? 21.234 0.162 -0.877 1 96.12 140 LEU B N 1
ATOM 2263 C CA . LEU B 1 140 ? 21 1.388 -1.634 1 96.12 140 LEU B CA 1
ATOM 2264 C C . LEU B 1 140 ? 19.609 1.952 -1.342 1 96.12 140 LEU B C 1
ATOM 2266 O O . LEU B 1 140 ? 19.453 3.166 -1.207 1 96.12 140 LEU B O 1
ATOM 2270 N N . LEU B 1 141 ? 18.641 1.104 -1.264 1 93.5 141 LEU B N 1
ATOM 2271 C CA . LEU B 1 141 ? 17.281 1.54 -0.933 1 93.5 141 LEU B CA 1
ATOM 2272 C C . LEU B 1 141 ? 17.25 2.201 0.441 1 93.5 141 LEU B C 1
ATOM 2274 O O . LEU B 1 141 ? 16.734 3.307 0.589 1 93.5 141 LEU B O 1
ATOM 2278 N N . ILE B 1 142 ? 17.875 1.582 1.4 1 93.81 142 ILE B N 1
ATOM 2279 C CA . ILE B 1 142 ? 17.859 2.08 2.771 1 93.81 142 ILE B CA 1
ATOM 2280 C C . ILE B 1 142 ? 18.625 3.396 2.852 1 93.81 142 ILE B C 1
ATOM 2282 O O . ILE B 1 142 ? 18.188 4.34 3.518 1 93.81 142 ILE B O 1
ATOM 2286 N N . LEU B 1 143 ? 19.734 3.48 2.145 1 95.56 143 LEU B N 1
ATOM 2287 C CA . LEU B 1 143 ? 20.5 4.719 2.104 1 95.56 143 LEU B CA 1
ATOM 2288 C C . LEU B 1 143 ? 19.703 5.836 1.444 1 95.56 143 LEU B C 1
ATOM 2290 O O . LEU B 1 143 ? 19.75 6.984 1.888 1 95.56 143 LEU B O 1
ATOM 2294 N N . GLY B 1 144 ? 19.031 5.48 0.387 1 94.25 144 GLY B N 1
ATOM 2295 C CA . GLY B 1 144 ? 18.172 6.457 -0.248 1 94.25 144 GLY B CA 1
ATOM 2296 C C . GLY B 1 144 ? 17.094 7 0.686 1 94.25 144 GLY B C 1
ATOM 2297 O O . GLY B 1 144 ? 16.891 8.211 0.757 1 94.25 144 GLY B O 1
ATOM 2298 N N . VAL B 1 145 ? 16.516 6.141 1.419 1 91.31 145 VAL B N 1
ATOM 2299 C CA . VAL B 1 145 ? 15.508 6.52 2.412 1 91.31 145 VAL B CA 1
ATOM 2300 C C . VAL B 1 145 ? 16.141 7.453 3.445 1 91.31 145 VAL B C 1
ATOM 2302 O O . VAL B 1 145 ? 15.555 8.492 3.783 1 91.31 145 VAL B O 1
ATOM 2305 N N . TYR B 1 146 ? 17.281 7.082 3.938 1 92.56 146 TYR B N 1
ATOM 2306 C CA . TYR B 1 146 ? 17.969 7.875 4.949 1 92.56 146 TYR B CA 1
ATOM 2307 C C . TYR B 1 146 ? 18.234 9.289 4.445 1 92.56 146 TYR B C 1
ATOM 2309 O O . TYR B 1 146 ? 18.016 10.266 5.164 1 92.56 146 TYR B O 1
ATOM 2317 N N . ILE B 1 147 ? 18.672 9.43 3.256 1 93.5 147 ILE B N 1
ATOM 2318 C CA . ILE B 1 147 ? 19.031 10.719 2.678 1 93.5 147 ILE B CA 1
ATOM 2319 C C . ILE B 1 147 ? 17.766 11.562 2.494 1 93.5 147 ILE B C 1
ATOM 2321 O O . ILE B 1 147 ? 17.75 12.75 2.814 1 93.5 147 ILE B O 1
ATOM 2325 N N . ILE B 1 148 ? 16.75 10.992 2.064 1 90.06 148 ILE B N 1
ATOM 2326 C CA . ILE B 1 148 ? 15.492 11.703 1.85 1 90.06 148 ILE B CA 1
ATOM 2327 C C . ILE B 1 148 ? 14.938 12.188 3.188 1 90.06 148 ILE B C 1
ATOM 2329 O O . ILE B 1 148 ? 14.453 13.32 3.297 1 90.06 148 ILE B O 1
ATOM 2333 N N . GLN B 1 149 ? 15.086 11.375 4.219 1 87.88 149 GLN B N 1
ATOM 2334 C CA . GLN B 1 149 ? 14.531 11.695 5.527 1 87.88 149 GLN B CA 1
ATOM 2335 C C . GLN B 1 149 ? 15.32 12.812 6.203 1 87.88 149 GLN B C 1
ATOM 2337 O O . GLN B 1 149 ? 14.758 13.609 6.957 1 87.88 149 GLN B O 1
ATOM 2342 N N . THR B 1 150 ? 16.609 12.93 5.945 1 89.56 150 THR B N 1
ATOM 2343 C CA . THR B 1 150 ? 17.453 13.852 6.691 1 89.56 150 THR B CA 1
ATOM 2344 C C . THR B 1 150 ? 17.641 15.156 5.922 1 89.56 150 THR B C 1
ATOM 2346 O O . THR B 1 150 ? 18.234 16.109 6.438 1 89.56 150 THR B O 1
ATOM 2349 N N . HIS B 1 151 ? 17.172 15.164 4.68 1 84.81 151 HIS B N 1
ATOM 2350 C CA . HIS B 1 151 ? 17.359 16.375 3.885 1 84.81 151 HIS B CA 1
ATOM 2351 C C . HIS B 1 151 ? 16.031 16.797 3.238 1 84.81 151 HIS B C 1
ATOM 2353 O O . HIS B 1 151 ? 15.781 18 3.076 1 84.81 151 HIS B O 1
#

pLDDT: mean 91.05, std 8.94, range [58.44, 98.62]

Sequence (302 aa):
MRFIYYFLALISGFALTLQVGINGELRSKIGSPILSSLISFAVGTIVLTMTFFFTVLSGSSSPQNFINIKNTNWWMFTGGLLGAFYIFTTIFTSPKIGFANMFSLVICGQIILAVIFDHFGLLGNQIHTINSLRVLGIILLILGVYIIQTHMRFIYYFLALISGFALTLQVGINGELRSKIGSPILSSLISFAVGTIVLTMTFFFTVLSGSSSPQNFINIKNTNWWMFTGGLLGAFYIFTTIFTSPKIGFANMFSLVICGQIILAVIFDHFGLLGNQIHTINSLRVLGIILLILGVYIIQTH

InterPro domains:
  IPR006750 Putative inner membrane exporter, YdcZ [PF04657] (5-146)
  IPR006750 Putative inner membrane exporter, YdcZ [PTHR34821] (3-150)

Solvent-accessible surface area (backbone atoms only — not comparable to full-atom values): 14230 Å² total; per-residue (Å²): 123,73,59,58,48,54,51,49,28,26,52,29,11,39,30,45,45,50,21,48,33,31,34,32,40,36,18,70,49,31,70,33,45,56,59,36,37,29,50,24,27,42,43,18,23,52,53,35,49,52,52,44,51,52,35,44,75,69,62,76,40,66,76,68,36,61,65,28,53,74,74,55,61,78,73,41,58,47,23,7,52,29,45,42,51,28,51,30,46,47,40,57,31,29,78,75,64,34,45,49,46,38,48,35,33,19,48,49,27,25,52,57,52,24,45,52,32,22,51,70,25,44,58,80,35,66,67,43,79,81,48,72,59,36,50,49,13,50,50,30,32,51,51,10,30,52,38,41,67,76,96,124,74,59,58,48,54,51,49,28,26,52,30,11,39,31,46,45,51,20,47,33,31,34,31,40,36,19,71,50,33,70,32,45,57,58,35,37,28,50,24,26,44,42,17,24,51,52,36,47,54,52,46,51,52,34,44,74,70,63,75,40,65,74,67,35,62,65,29,52,75,75,55,60,79,73,41,57,45,22,7,51,29,46,43,52,28,49,30,47,48,41,58,31,29,77,74,65,33,43,50,46,36,49,35,34,18,46,49,27,24,52,57,52,25,47,52,30,22,51,70,26,44,57,82,34,67,67,43,79,79,48,73,60,34,51,50,13,50,50,30,32,49,50,11,29,51,38,40,66,78,96

Foldseek 3Di:
DVVVVVVVVVVVVVVVLVLLVVLLVVCVVVVDLLVSLVVVVVVVVVVVVVVVVVCVVVVNDDPCVVVCVVVDDPVVPCVVVVVSVVSSCSSVCCVPQHSLLVVLVVVLVVVVVVLVCQCVVPPPRHNDNDDPVNVVVNVVSNVVSVVSNVD/DVVVVVVVVVVVVVVVLVLLVVLLVVCVVVVDLLVSLVVVVVVVVVVVVVVVVVCVVVVNDDPCVVVCVVVDDPVVPCVVVVVSVVSSCSSVCCVPQHDLLVVLVVVLVVVVVVLVCQCVVPPPRHNDHDDPVNVVVNVVSNVVSVVSNVD

Secondary structure (DSSP, 8-state):
-HHHHHHHHHHHHHHHHHHHHHHHHHHHHH--HHHHHHHHHHHHHHHHHHHHHHHHHTTSS-GGGGGGGGG--GGGGTHHHHHHHHHHHHHHHHHHH-HHHHHHHHHHHHHHHHHHHHHHT-TT----PPPHHHHHHHHHHHHHHHHHHH-/-HHHHHHHHHHHHHHHHHHHHHHHHHHHHH--HHHHHHHHHHHHHHHHHHHHHHHHHTTSS-GGGGGGGGG--GGGGTHHHHHHHHHHHHHHHHHHH-HHHHHHHHHHHHHHHHHHHHHHT-TT----PPPHHHHHHHHHHHHHHHHHHH-